Protein AF-A0A1D3DP86-F1 (afdb_monomer_lite)

Foldseek 3Di:
DDDDPQAFDDDAQVLLVVLQVVLCQQQDADPVRHGDADDPVCLLVNLVSVLVVLRVLLCQQLVQDQLCPPVNQDPPHRHRDHNVSSLSSLLSSLLPVVSLVSSLVSNVVNLLSLLLSDALVLLQDQDDDDPPDDRDNSLLSSLLSLLRVLLSSLLSNLSNLCVVQVPPPVSSVVVNVVCCCVRNLVVSLVSLVVSNVVNVSCVDPSSVVSSVVSSVNSLVNSCVNNVHRPPD

Radius of gyration: 18.54 Å; chains: 1; bounding box: 53×40×58 Å

Structure (mmCIF, N/CA/C/O backbone):
data_AF-A0A1D3DP86-F1
#
_entry.id   AF-A0A1D3DP86-F1
#
loop_
_atom_site.group_PDB
_atom_site.id
_atom_site.type_symbol
_atom_site.label_atom_id
_atom_site.label_alt_id
_atom_site.label_comp_id
_atom_site.label_asym_id
_atom_site.label_entity_id
_atom_site.label_seq_id
_atom_site.pdbx_PDB_ins_code
_atom_site.Cartn_x
_atom_site.Cartn_y
_atom_site.Cartn_z
_atom_site.occupancy
_atom_site.B_iso_or_equiv
_atom_site.auth_seq_id
_atom_site.auth_comp_id
_atom_site.auth_asym_id
_atom_site.auth_atom_id
_atom_site.pdbx_PDB_model_num
ATOM 1 N N . MET A 1 1 ? 5.355 -18.972 -26.501 1.00 32.69 1 MET A N 1
ATOM 2 C CA . MET A 1 1 ? 4.208 -18.396 -25.768 1.00 32.69 1 MET A CA 1
ATOM 3 C C . MET A 1 1 ? 4.533 -18.490 -24.289 1.00 32.69 1 MET A C 1
ATOM 5 O O . MET A 1 1 ? 4.520 -19.588 -23.757 1.00 32.69 1 MET A O 1
ATOM 9 N N . SER A 1 2 ? 4.961 -17.383 -23.681 1.00 29.61 2 SER A N 1
ATOM 10 C CA . SER A 1 2 ? 5.324 -17.332 -22.261 1.00 29.61 2 SER A CA 1
ATOM 11 C C . SER A 1 2 ? 4.097 -16.884 -21.473 1.00 29.61 2 SER A C 1
ATOM 13 O O . SER A 1 2 ? 3.590 -15.789 -21.716 1.00 29.61 2 SER A O 1
ATOM 15 N N . LEU A 1 3 ? 3.580 -17.749 -20.602 1.00 30.59 3 LEU A N 1
ATOM 16 C CA . LEU A 1 3 ? 2.538 -17.399 -19.641 1.00 30.59 3 LEU A CA 1
ATOM 17 C C . LEU A 1 3 ? 3.185 -16.509 -18.576 1.00 30.59 3 LEU A C 1
ATOM 19 O O . LEU A 1 3 ? 3.978 -16.991 -17.770 1.00 30.59 3 LEU A O 1
ATOM 23 N N . ARG A 1 4 ? 2.874 -15.210 -18.611 1.00 36.00 4 ARG A N 1
ATOM 24 C CA . ARG A 1 4 ? 3.200 -14.266 -17.537 1.00 36.00 4 ARG A CA 1
ATOM 25 C C . ARG A 1 4 ? 2.511 -14.751 -16.255 1.00 36.00 4 ARG A C 1
ATOM 27 O O . ARG A 1 4 ? 1.286 -14.816 -16.214 1.00 36.00 4 ARG A O 1
ATOM 34 N N . ARG A 1 5 ? 3.293 -15.137 -15.248 1.00 44.44 5 ARG A N 1
ATOM 35 C CA . ARG A 1 5 ? 2.849 -15.377 -13.870 1.00 44.44 5 ARG A CA 1
ATOM 36 C C . ARG A 1 5 ? 3.675 -14.462 -12.975 1.00 44.44 5 ARG A C 1
ATOM 38 O O . ARG A 1 5 ? 4.848 -14.751 -12.781 1.00 44.44 5 ARG A O 1
ATOM 45 N N . GLY A 1 6 ? 3.042 -13.415 -12.475 1.00 40.34 6 GLY A N 1
ATOM 46 C CA . GLY A 1 6 ? 3.576 -12.547 -11.422 1.00 40.34 6 GLY A CA 1
ATOM 47 C C . GLY A 1 6 ? 2.546 -11.524 -10.921 1.00 40.34 6 GLY A C 1
ATOM 48 O O . GLY A 1 6 ? 2.883 -10.536 -10.290 1.00 40.34 6 GLY A O 1
ATOM 49 N N . GLY A 1 7 ? 1.256 -11.784 -11.178 1.00 46.59 7 GLY A N 1
ATOM 50 C CA . GLY A 1 7 ? 0.186 -11.086 -10.470 1.00 46.59 7 GLY A CA 1
ATOM 51 C C . GLY A 1 7 ? -0.004 -11.659 -9.059 1.00 46.59 7 GLY A C 1
ATOM 52 O O . GLY A 1 7 ? 0.537 -12.736 -8.774 1.00 46.59 7 GLY A O 1
ATOM 53 N N . PRO A 1 8 ? -0.807 -10.985 -8.220 1.00 54.59 8 PRO A N 1
ATOM 54 C CA . PRO A 1 8 ? -1.056 -11.385 -6.841 1.00 54.59 8 PRO A CA 1
ATOM 55 C C . PRO A 1 8 ? -1.451 -12.861 -6.714 1.00 54.59 8 PRO A C 1
ATOM 57 O O . PRO A 1 8 ? -2.118 -13.424 -7.594 1.00 54.59 8 PRO A O 1
ATOM 60 N N . GLN A 1 9 ? -1.030 -13.525 -5.634 1.00 59.22 9 GLN A N 1
ATOM 61 C CA . GLN A 1 9 ? -1.317 -14.950 -5.462 1.00 59.22 9 GLN A CA 1
ATOM 62 C C . GLN A 1 9 ? -2.807 -15.172 -5.154 1.00 59.22 9 GLN A C 1
ATOM 64 O O . GLN A 1 9 ? -3.269 -14.964 -4.037 1.00 59.22 9 GLN A O 1
ATOM 69 N N . ARG A 1 10 ? -3.557 -15.655 -6.152 1.00 62.59 10 ARG A N 1
ATOM 70 C CA . ARG A 1 10 ? -5.002 -15.921 -6.054 1.00 62.59 10 ARG A CA 1
ATOM 71 C C . ARG A 1 10 ? -5.310 -17.297 -5.468 1.00 62.59 10 ARG A C 1
ATOM 73 O O . ARG A 1 10 ? -4.719 -18.305 -5.873 1.00 62.59 10 ARG A O 1
ATOM 80 N N . LEU A 1 11 ? -6.281 -17.355 -4.560 1.00 61.47 11 LEU A N 1
ATOM 81 C CA . LEU A 1 11 ? -6.820 -18.610 -4.024 1.00 61.47 11 LEU A CA 1
ATOM 82 C C . LEU A 1 11 ? -8.019 -19.113 -4.846 1.00 61.47 11 LEU A C 1
ATOM 84 O O . LEU A 1 11 ? -8.622 -18.325 -5.552 1.00 61.47 11 LEU A O 1
ATOM 88 N N . PRO A 1 12 ? -8.385 -20.410 -4.800 1.00 59.28 12 PRO A N 1
ATOM 89 C CA . PRO A 1 12 ? -9.542 -20.932 -5.541 1.00 59.28 12 PRO A CA 1
ATOM 90 C C . PRO A 1 12 ? -10.893 -20.357 -5.064 1.00 59.28 12 PRO A C 1
ATOM 92 O O . PRO A 1 12 ? -11.075 -20.173 -3.866 1.00 59.28 12 PRO A O 1
ATOM 95 N N . GLU A 1 13 ? -11.884 -20.245 -5.962 1.00 56.84 13 GLU A N 1
ATOM 96 C CA . GLU A 1 13 ? -13.249 -19.683 -5.763 1.00 56.84 13 GLU A CA 1
ATOM 97 C C . GLU A 1 13 ? -13.961 -20.059 -4.441 1.00 56.84 13 GLU A C 1
ATOM 99 O O . GLU A 1 13 ? -14.654 -19.253 -3.823 1.00 56.84 13 GLU A O 1
ATOM 104 N N . LYS A 1 14 ? -13.800 -21.296 -3.948 1.00 57.59 14 LYS A N 1
ATOM 105 C CA . LYS A 1 14 ? -14.420 -21.726 -2.676 1.00 57.59 14 LYS A CA 1
ATOM 106 C C . LYS A 1 14 ? -13.878 -20.979 -1.455 1.00 57.59 14 LYS A C 1
ATOM 108 O O . LYS A 1 14 ? -14.576 -20.894 -0.448 1.00 57.59 14 LYS A O 1
ATOM 113 N N . ASN A 1 15 ? -12.651 -20.483 -1.539 1.00 63.88 15 ASN A N 1
ATOM 114 C CA . ASN A 1 15 ? -11.997 -19.744 -0.470 1.00 63.88 15 ASN A CA 1
ATOM 115 C C . ASN A 1 15 ? -12.460 -18.272 -0.473 1.00 63.88 15 ASN A C 1
ATOM 117 O O . ASN A 1 15 ? -12.614 -17.684 0.594 1.00 63.88 15 ASN A O 1
ATOM 121 N N . SER A 1 16 ? -12.799 -17.723 -1.643 1.00 69.50 16 SER A N 1
ATOM 122 C CA . SER A 1 16 ? -13.325 -16.362 -1.823 1.00 69.50 16 SER A CA 1
ATOM 123 C C . SER A 1 16 ? -14.651 -16.132 -1.089 1.00 69.50 16 SER A C 1
ATOM 125 O O . SER A 1 16 ? -14.780 -15.175 -0.333 1.00 69.50 16 SER A O 1
ATOM 127 N N . LYS A 1 17 ? -15.585 -17.092 -1.154 1.00 72.38 17 LYS A N 1
ATOM 128 C CA . LYS A 1 17 ? -16.871 -17.024 -0.421 1.00 72.38 17 LYS A CA 1
ATOM 129 C C . LYS A 1 17 ? -16.708 -16.989 1.100 1.00 72.38 17 LYS A C 1
ATOM 131 O O . LYS A 1 17 ? -17.534 -16.424 1.813 1.00 72.38 17 LYS A O 1
ATOM 136 N N . ALA A 1 18 ? -15.658 -17.626 1.622 1.00 75.94 18 ALA A N 1
ATOM 137 C CA . ALA A 1 18 ? -15.360 -17.584 3.050 1.00 75.94 18 ALA A CA 1
ATOM 138 C C . ALA A 1 18 ? -14.805 -16.213 3.462 1.00 75.94 18 ALA A C 1
ATOM 140 O O . ALA A 1 18 ? -15.172 -15.708 4.522 1.00 75.94 18 ALA A O 1
ATOM 141 N N . LEU A 1 19 ? -13.956 -15.610 2.622 1.00 79.88 19 LEU A N 1
ATOM 142 C CA . LEU A 1 19 ? -13.451 -14.252 2.818 1.00 79.88 19 LEU A CA 1
ATOM 143 C C . LEU A 1 19 ? -14.594 -13.224 2.808 1.00 79.88 19 LEU A C 1
ATOM 145 O O . LEU A 1 19 ? -14.715 -12.447 3.752 1.00 79.88 19 LEU A O 1
ATOM 149 N N . GLU A 1 20 ? -15.462 -13.275 1.796 1.00 80.44 20 GLU A N 1
ATOM 150 C CA . GLU A 1 20 ? -16.659 -12.431 1.670 1.00 80.44 20 GLU A CA 1
ATOM 151 C C . GLU A 1 20 ? -17.551 -12.499 2.897 1.00 80.44 20 GLU A C 1
ATOM 153 O O . GLU A 1 20 ? -17.881 -11.466 3.478 1.00 80.44 20 GLU A O 1
ATOM 158 N N . LEU A 1 21 ? -17.904 -13.709 3.337 1.00 81.12 21 LEU A N 1
ATOM 159 C CA . LEU A 1 21 ? -18.771 -13.886 4.495 1.00 81.12 21 LEU A CA 1
ATOM 160 C C . LEU A 1 21 ? -18.154 -13.267 5.753 1.00 81.12 21 LEU A C 1
ATOM 162 O O . LEU A 1 21 ? -18.853 -12.618 6.525 1.00 81.12 21 LEU A O 1
ATOM 166 N N . VAL A 1 22 ? -16.848 -13.445 5.965 1.00 82.69 22 VAL A N 1
ATOM 167 C CA . VAL A 1 22 ? -16.152 -12.871 7.124 1.00 82.69 22 VAL A CA 1
ATOM 168 C C . VAL A 1 22 ? -16.146 -11.346 7.057 1.00 82.69 22 VAL A C 1
ATOM 170 O O . VAL A 1 22 ? -16.498 -10.694 8.040 1.00 82.69 22 VAL A O 1
ATOM 173 N N . ILE A 1 23 ? -15.772 -10.776 5.912 1.00 82.44 23 ILE A N 1
ATOM 174 C CA . ILE A 1 23 ? -15.688 -9.325 5.734 1.00 82.44 23 ILE A CA 1
ATOM 175 C C . ILE A 1 23 ? -17.066 -8.686 5.891 1.00 82.44 23 ILE A C 1
ATOM 177 O O . ILE A 1 23 ? -17.218 -7.752 6.677 1.00 82.44 23 ILE A O 1
ATOM 181 N N . THR A 1 24 ? -18.081 -9.221 5.215 1.00 81.06 24 THR A N 1
ATOM 182 C CA . THR A 1 24 ? -19.457 -8.712 5.289 1.00 81.06 24 THR A CA 1
ATOM 183 C C . THR A 1 24 ? -20.020 -8.821 6.705 1.00 81.06 24 THR A C 1
ATOM 185 O O . THR A 1 24 ? -20.497 -7.825 7.234 1.00 81.06 24 THR A O 1
ATOM 188 N N . THR A 1 25 ? -19.841 -9.953 7.397 1.00 81.31 25 THR A N 1
ATOM 189 C CA . THR A 1 25 ? -20.308 -10.128 8.790 1.00 81.31 25 THR A CA 1
ATOM 190 C C . THR A 1 25 ? -19.762 -9.054 9.741 1.00 81.31 25 THR A C 1
ATOM 192 O O . THR A 1 25 ? -20.472 -8.592 10.632 1.00 81.31 25 THR A O 1
ATOM 195 N N . TYR A 1 26 ? -18.501 -8.643 9.577 1.00 80.06 26 TYR A N 1
ATOM 196 C CA . TYR A 1 26 ? -17.859 -7.655 10.458 1.00 80.06 26 TYR A CA 1
ATOM 197 C C . TYR A 1 26 ? -17.914 -6.215 9.939 1.00 80.06 26 TYR A C 1
ATOM 199 O O . TYR A 1 26 ? -17.385 -5.306 10.579 1.00 80.06 26 TYR A O 1
ATOM 207 N N . THR A 1 27 ? -18.572 -5.999 8.805 1.00 79.75 27 THR A N 1
ATOM 208 C CA . THR A 1 27 ? -18.877 -4.672 8.253 1.00 79.75 27 THR A CA 1
ATOM 209 C C . THR A 1 27 ? -20.378 -4.409 8.174 1.00 79.75 27 THR A C 1
ATOM 211 O O . THR A 1 27 ? -20.785 -3.277 7.904 1.00 79.75 27 THR A O 1
ATOM 214 N N . GLU A 1 28 ? -21.207 -5.412 8.489 1.00 76.69 28 GLU A N 1
ATOM 215 C CA . GLU A 1 28 ? -22.646 -5.270 8.659 1.00 76.69 28 GLU A CA 1
ATOM 216 C C . GLU A 1 28 ? -22.953 -4.116 9.614 1.00 76.69 28 GLU A C 1
ATOM 218 O O . GLU A 1 28 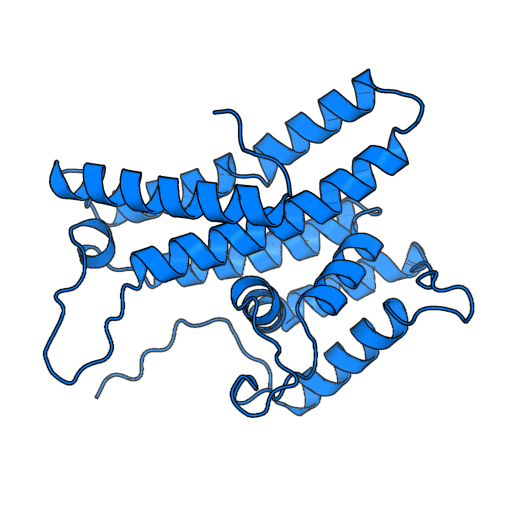? -22.450 -4.014 10.742 1.00 76.69 28 GLU A O 1
ATOM 223 N N . ARG A 1 29 ? -23.799 -3.213 9.122 1.00 67.56 29 ARG A N 1
ATOM 224 C CA . ARG A 1 29 ? -24.268 -2.068 9.884 1.00 67.56 29 ARG A CA 1
ATOM 225 C C . ARG A 1 29 ? -25.529 -2.464 10.630 1.00 67.56 29 ARG A C 1
ATOM 227 O O . ARG A 1 29 ? -26.468 -3.014 10.061 1.00 67.56 29 ARG A O 1
ATOM 234 N N . THR A 1 30 ? -25.557 -2.146 11.915 1.00 65.38 30 THR A N 1
ATOM 235 C CA . THR A 1 30 ? -26.757 -2.242 12.746 1.00 65.38 30 THR A CA 1
ATOM 236 C C . THR A 1 30 ? -27.880 -1.365 12.181 1.00 65.38 30 THR A C 1
ATOM 238 O O . THR A 1 30 ? -27.644 -0.478 11.361 1.00 65.38 30 THR A O 1
ATOM 241 N N . GLU A 1 31 ? -29.109 -1.522 12.683 1.00 62.44 31 GLU A N 1
ATOM 242 C CA . GLU A 1 31 ? -30.259 -0.674 12.306 1.00 62.44 31 GLU A CA 1
ATOM 243 C C . GLU A 1 31 ? -30.004 0.837 12.484 1.00 62.44 31 GLU A C 1
ATOM 245 O O . GLU A 1 31 ? -30.693 1.666 11.892 1.00 62.44 31 GLU A O 1
ATOM 250 N N . LYS A 1 32 ? -29.003 1.208 13.293 1.00 61.81 32 LYS A N 1
ATOM 251 C CA . LYS A 1 32 ? -28.584 2.594 13.543 1.00 61.81 32 LYS A CA 1
ATOM 252 C C . LYS A 1 32 ? -27.470 3.083 12.611 1.00 61.81 32 LYS A C 1
ATOM 254 O O . LYS A 1 32 ? -27.035 4.222 12.741 1.00 61.81 32 LYS A O 1
ATOM 259 N N . GLY A 1 33 ? -27.005 2.244 11.688 1.00 61.56 33 GLY A N 1
ATOM 260 C CA . GLY A 1 33 ? -25.916 2.554 10.765 1.00 61.56 33 GLY A CA 1
ATOM 261 C C . GLY A 1 33 ? -24.510 2.392 11.354 1.00 61.56 33 GLY A C 1
ATOM 262 O O . GLY A 1 33 ? -23.544 2.732 10.679 1.00 61.56 33 GLY A O 1
ATOM 263 N N . GLU A 1 34 ? -24.381 1.882 12.582 1.00 63.00 34 GLU A N 1
ATOM 264 C CA . GLU A 1 34 ? -23.089 1.619 13.232 1.00 63.00 34 GLU A CA 1
ATOM 265 C C . GLU A 1 34 ? -22.561 0.244 12.817 1.00 63.00 34 GLU A C 1
ATOM 267 O O . GLU A 1 34 ? -23.332 -0.718 12.814 1.00 63.00 34 GLU A O 1
ATOM 272 N N . THR A 1 35 ? -21.271 0.129 12.503 1.00 66.75 35 THR A N 1
ATOM 273 C CA . THR A 1 35 ? -20.618 -1.169 12.283 1.00 66.75 35 THR A CA 1
ATOM 274 C C . THR A 1 35 ? -20.497 -1.935 13.598 1.00 66.75 35 THR A C 1
ATOM 276 O O . THR A 1 35 ? -20.233 -1.352 14.654 1.00 66.75 35 THR A O 1
ATOM 279 N N . VAL A 1 36 ? -20.699 -3.253 13.554 1.00 70.19 36 VAL A N 1
ATOM 280 C CA . VAL A 1 36 ? -20.503 -4.104 14.735 1.00 70.19 36 VAL A CA 1
ATOM 281 C C . VAL A 1 36 ? -19.010 -4.122 15.094 1.00 70.19 36 VAL A C 1
ATOM 283 O O . VAL A 1 36 ? -18.195 -4.526 14.264 1.00 70.19 36 VAL A O 1
ATOM 286 N N . PRO A 1 37 ? -18.610 -3.714 16.316 1.00 76.25 37 PRO A N 1
ATOM 287 C CA . PRO A 1 37 ? -17.204 -3.714 16.692 1.00 76.25 37 PRO A CA 1
ATOM 288 C C . PRO A 1 37 ? -16.641 -5.132 16.670 1.00 76.25 37 PRO A C 1
ATOM 290 O O . PRO A 1 37 ? -17.180 -6.032 17.314 1.00 76.25 37 PRO A O 1
ATOM 293 N N . VAL A 1 38 ? -15.518 -5.321 15.981 1.00 84.38 38 VAL A N 1
ATOM 294 C CA . VAL A 1 38 ? -14.779 -6.584 16.020 1.00 84.38 38 VAL A CA 1
ATOM 295 C C . VAL A 1 38 ? -14.186 -6.767 17.427 1.00 84.38 38 VAL A C 1
ATOM 297 O O . VAL A 1 38 ? -13.379 -5.926 17.844 1.00 84.38 38 VAL A O 1
ATOM 300 N N . PRO A 1 39 ? -14.527 -7.846 18.161 1.00 85.94 39 PRO A N 1
ATOM 301 C CA . PRO A 1 39 ? -13.928 -8.135 19.463 1.00 85.94 39 PRO A CA 1
ATOM 302 C C . PRO A 1 39 ? -12.405 -8.255 19.370 1.00 85.94 39 PRO A C 1
ATOM 304 O O . PRO A 1 39 ? -11.879 -8.845 18.422 1.00 85.94 39 PRO A O 1
ATOM 307 N N . SER A 1 40 ? -11.678 -7.714 20.350 1.00 85.69 40 SER A N 1
ATOM 308 C CA . SER A 1 40 ? -10.207 -7.704 20.336 1.00 85.69 40 SER A CA 1
ATOM 309 C C . SER A 1 40 ? -9.618 -9.115 20.279 1.00 85.69 40 SER A C 1
ATOM 311 O O . SER A 1 40 ? -8.606 -9.333 19.618 1.00 85.69 40 SER A O 1
ATOM 313 N N . GLU A 1 41 ? -10.290 -10.096 20.883 1.00 88.81 41 GLU A N 1
ATOM 314 C CA . GLU A 1 41 ? -9.857 -11.492 20.953 1.00 88.81 41 GLU A CA 1
ATOM 315 C C . GLU A 1 41 ? -9.773 -12.170 19.580 1.00 88.81 41 GLU A C 1
ATOM 317 O O . GLU A 1 41 ? -9.036 -13.145 19.421 1.00 88.81 41 GLU A O 1
ATOM 322 N N . ILE A 1 42 ? -10.513 -11.670 18.584 1.00 88.19 42 ILE A N 1
ATOM 323 C CA . ILE A 1 42 ? -10.551 -12.266 17.245 1.00 88.19 42 ILE A CA 1
ATOM 324 C C . ILE A 1 42 ? -9.808 -11.445 16.189 1.00 88.19 42 ILE A C 1
ATOM 326 O O . ILE A 1 42 ? -9.529 -11.986 15.120 1.00 88.19 42 ILE A O 1
ATOM 330 N N . LYS A 1 43 ? -9.424 -10.189 16.468 1.00 91.44 43 LYS A N 1
ATOM 331 C CA . LYS A 1 43 ? -8.773 -9.304 15.479 1.00 91.44 43 LYS A CA 1
ATOM 332 C C . LYS A 1 43 ? -7.523 -9.927 14.873 1.00 91.44 43 LYS A C 1
ATOM 334 O O . LYS A 1 43 ? -7.365 -9.929 13.657 1.00 91.44 43 LYS A O 1
ATOM 339 N N . LYS A 1 44 ? -6.670 -10.538 15.698 1.00 91.62 44 LYS A N 1
ATOM 340 C CA . LYS A 1 44 ? -5.465 -11.229 15.220 1.00 91.62 44 LYS A CA 1
ATOM 341 C C . LYS A 1 44 ? -5.782 -12.438 14.334 1.00 91.62 44 LYS A C 1
ATOM 343 O O . LYS A 1 44 ? -5.081 -12.676 13.355 1.00 91.62 44 LYS A O 1
ATOM 348 N N . ASN A 1 45 ? -6.835 -13.194 14.647 1.00 90.50 45 ASN A N 1
ATOM 349 C CA . ASN A 1 45 ? -7.260 -14.326 13.819 1.00 90.50 45 ASN A CA 1
ATOM 350 C C . ASN A 1 45 ? -7.804 -13.849 12.470 1.00 90.50 45 ASN A C 1
ATOM 352 O O . ASN A 1 45 ? -7.468 -14.433 11.446 1.00 90.50 45 ASN A O 1
ATOM 356 N N . LEU A 1 46 ? -8.581 -12.764 12.467 1.00 91.88 46 LEU A N 1
ATOM 357 C CA . LEU A 1 46 ? -9.092 -12.141 11.247 1.00 91.88 46 LEU A CA 1
ATOM 358 C C . LEU A 1 46 ? -7.967 -11.549 10.394 1.00 91.88 46 LEU A C 1
ATOM 360 O O . LEU A 1 46 ? -7.963 -11.746 9.186 1.00 91.88 46 LEU A O 1
ATOM 364 N N . ALA A 1 47 ? -6.972 -10.912 11.012 1.00 92.94 47 ALA A N 1
ATOM 365 C CA . ALA A 1 47 ? -5.786 -10.420 10.318 1.00 92.94 47 ALA A CA 1
ATOM 366 C C . ALA A 1 47 ? -4.966 -11.551 9.674 1.00 92.94 47 ALA A C 1
ATOM 368 O O . ALA A 1 47 ? -4.564 -11.432 8.521 1.00 92.94 47 ALA A O 1
ATOM 369 N N . ASN A 1 48 ? -4.761 -12.663 10.389 1.00 88.88 48 ASN A N 1
ATOM 370 C CA . ASN A 1 48 ? -4.107 -13.857 9.841 1.00 88.88 48 ASN A CA 1
ATOM 371 C C . ASN A 1 48 ? -4.921 -14.515 8.721 1.00 88.88 48 ASN A C 1
ATOM 373 O O . ASN A 1 48 ? -4.352 -15.083 7.794 1.00 88.88 48 ASN A O 1
ATOM 377 N N . ALA A 1 49 ? -6.250 -14.487 8.822 1.00 88.38 49 ALA A N 1
ATOM 378 C CA . ALA A 1 49 ? -7.102 -14.974 7.752 1.00 88.38 49 ALA A CA 1
ATOM 379 C C . ALA A 1 49 ? -6.952 -14.074 6.523 1.00 88.38 49 ALA A C 1
ATOM 381 O O . ALA A 1 49 ? -6.641 -14.583 5.456 1.00 88.38 49 ALA A O 1
ATOM 382 N N . LEU A 1 50 ? -7.081 -12.752 6.675 1.00 89.00 50 LEU A N 1
ATOM 383 C CA . LEU A 1 50 ? -6.964 -11.797 5.572 1.00 89.00 50 LEU A CA 1
ATOM 384 C C . LEU A 1 50 ? -5.586 -11.840 4.900 1.00 89.00 50 LEU A C 1
ATOM 386 O O . LEU A 1 50 ? -5.517 -11.757 3.681 1.00 89.00 50 LEU A O 1
ATOM 390 N N . SER A 1 51 ? -4.497 -12.032 5.654 1.00 90.19 51 SER A N 1
ATOM 391 C CA . SER A 1 51 ? -3.154 -12.156 5.068 1.00 90.19 51 SER A CA 1
ATOM 392 C C . SER A 1 51 ? -2.991 -13.388 4.176 1.00 90.19 51 SER A C 1
ATOM 394 O O . SER A 1 51 ? -2.157 -13.379 3.276 1.00 90.19 51 SER A O 1
ATOM 396 N N . TYR A 1 52 ? -3.806 -14.429 4.366 1.00 86.94 52 TYR A N 1
ATOM 397 C CA . TYR A 1 52 ? -3.861 -15.564 3.444 1.00 86.94 52 TYR A CA 1
ATOM 398 C C . TYR A 1 52 ? -4.496 -15.188 2.093 1.00 86.94 52 TYR A C 1
ATOM 400 O O . TYR A 1 52 ? -4.175 -15.800 1.080 1.00 86.94 52 TYR A O 1
ATOM 408 N N . TYR A 1 53 ? -5.347 -14.158 2.075 1.00 87.00 53 TYR A N 1
ATOM 409 C CA . TYR A 1 53 ? -6.013 -13.594 0.896 1.00 87.00 53 TYR A CA 1
ATOM 410 C C . TYR A 1 53 ? -5.402 -12.248 0.475 1.00 87.00 53 TYR A C 1
ATOM 412 O O . TYR A 1 53 ? -6.094 -11.399 -0.086 1.00 87.00 53 TYR A O 1
ATOM 420 N N . ALA A 1 54 ? -4.120 -12.014 0.773 1.00 89.94 54 ALA A N 1
ATOM 421 C CA . ALA A 1 54 ? -3.489 -10.713 0.556 1.00 89.94 54 ALA A CA 1
ATOM 422 C C . ALA A 1 54 ? -3.599 -10.241 -0.898 1.00 89.94 54 ALA A C 1
ATOM 424 O O . ALA A 1 54 ? -3.908 -9.076 -1.122 1.00 89.94 54 ALA A O 1
ATOM 425 N N . GLY A 1 55 ? -3.435 -11.139 -1.874 1.00 87.31 55 GLY A N 1
ATOM 426 C CA . GLY A 1 55 ? -3.565 -10.777 -3.282 1.00 87.31 55 GLY A CA 1
ATOM 427 C C . GLY A 1 55 ? -4.973 -10.330 -3.684 1.00 87.31 55 GLY A C 1
ATOM 428 O O . GLY A 1 55 ? -5.125 -9.344 -4.398 1.00 87.31 55 GLY A O 1
ATOM 429 N N . ASP A 1 56 ? -6.006 -10.991 -3.163 1.00 84.62 56 ASP A N 1
ATOM 430 C CA . ASP A 1 56 ? -7.401 -10.602 -3.387 1.00 84.62 56 ASP A CA 1
ATOM 431 C C . ASP A 1 56 ? -7.711 -9.247 -2.732 1.00 84.62 56 ASP A C 1
ATOM 433 O O . ASP A 1 56 ? -8.282 -8.350 -3.353 1.00 84.62 56 ASP A O 1
ATOM 437 N N . ALA A 1 57 ? -7.273 -9.060 -1.483 1.00 88.88 57 ALA A N 1
ATOM 438 C CA . ALA A 1 57 ? -7.419 -7.792 -0.775 1.00 88.88 57 ALA A CA 1
ATOM 439 C C . ALA A 1 57 ? -6.663 -6.651 -1.478 1.00 88.88 57 ALA A C 1
ATOM 441 O O . ALA A 1 57 ? -7.173 -5.534 -1.561 1.00 88.88 57 ALA A O 1
ATOM 442 N N . TYR A 1 58 ? -5.478 -6.937 -2.022 1.00 90.75 58 TYR A N 1
ATOM 443 C CA . TYR A 1 58 ? -4.703 -5.994 -2.818 1.00 90.75 58 TYR A CA 1
ATOM 444 C C . TYR A 1 58 ? -5.472 -5.550 -4.063 1.00 90.75 58 TYR A C 1
ATOM 446 O O . TYR A 1 58 ? -5.593 -4.351 -4.294 1.00 90.75 58 TYR A O 1
ATOM 454 N N . GLU A 1 59 ? -6.043 -6.483 -4.830 1.00 84.50 59 GLU A N 1
ATOM 455 C CA . GLU A 1 59 ? -6.830 -6.165 -6.029 1.00 84.50 59 GLU A CA 1
ATOM 456 C C . GLU A 1 59 ? -8.064 -5.312 -5.700 1.00 84.50 59 GLU A C 1
ATOM 458 O O . GLU A 1 59 ? -8.320 -4.308 -6.374 1.00 84.50 59 GLU A O 1
ATOM 463 N N . ILE A 1 60 ? -8.794 -5.653 -4.633 1.00 83.50 60 ILE A N 1
ATOM 464 C CA . ILE A 1 60 ? -9.989 -4.907 -4.204 1.00 83.50 60 ILE A CA 1
ATOM 465 C C . ILE A 1 60 ? -9.648 -3.449 -3.869 1.00 83.50 60 ILE A C 1
ATOM 467 O O . ILE A 1 60 ? -10.370 -2.524 -4.251 1.00 83.50 60 ILE A O 1
ATOM 471 N N . LEU A 1 61 ? -8.531 -3.234 -3.172 1.00 87.62 61 LEU A N 1
ATOM 472 C CA . LEU A 1 61 ? -8.071 -1.902 -2.780 1.00 87.62 61 LEU A CA 1
ATOM 473 C C . LEU A 1 61 ? -7.457 -1.134 -3.962 1.00 87.62 61 LEU A C 1
ATOM 475 O O . LEU A 1 61 ? -7.739 0.047 -4.155 1.00 87.62 61 LEU A O 1
ATOM 479 N N . ALA A 1 62 ? -6.643 -1.799 -4.783 1.00 85.00 62 ALA A N 1
ATOM 480 C CA . ALA A 1 62 ? -5.956 -1.190 -5.917 1.00 85.00 62 ALA A CA 1
ATOM 481 C C . ALA A 1 62 ? -6.910 -0.787 -7.049 1.00 85.00 62 ALA A C 1
ATOM 483 O O . ALA A 1 62 ? -6.675 0.224 -7.715 1.00 85.00 62 ALA A O 1
ATOM 484 N N . GLY A 1 63 ? -7.960 -1.579 -7.285 1.00 71.00 63 GLY A N 1
ATOM 485 C CA . GLY A 1 63 ? -8.847 -1.409 -8.432 1.00 71.00 63 GLY A CA 1
ATOM 486 C C . GLY A 1 63 ? -9.718 -0.159 -8.371 1.00 71.00 63 GLY A C 1
ATOM 487 O O . GLY A 1 63 ? -9.983 0.425 -9.416 1.00 71.00 63 GLY A O 1
ATOM 488 N N . GLN A 1 64 ? -10.156 0.264 -7.176 1.00 59.66 64 GLN A N 1
ATOM 489 C CA . GLN A 1 64 ? -11.147 1.341 -6.982 1.00 59.66 64 GLN A CA 1
ATOM 490 C C . GLN A 1 64 ? -12.344 1.268 -7.956 1.00 59.66 64 GLN A C 1
ATOM 492 O O . GLN A 1 64 ? -12.892 2.291 -8.372 1.00 59.66 64 GLN A O 1
ATOM 497 N N . VAL A 1 65 ? -12.729 0.050 -8.337 1.00 51.62 65 VAL A N 1
ATOM 498 C CA . VAL A 1 65 ? -13.881 -0.263 -9.186 1.00 51.62 65 VAL A CA 1
ATOM 499 C C . VAL A 1 65 ? -14.920 -1.002 -8.352 1.00 51.62 65 VAL A C 1
ATOM 501 O O . VAL A 1 65 ? -14.595 -1.613 -7.334 1.00 51.62 65 VAL A O 1
ATOM 504 N N . ASP A 1 66 ? -16.178 -0.924 -8.771 1.00 50.38 66 ASP A N 1
ATOM 505 C CA . ASP A 1 66 ? -17.253 -1.699 -8.164 1.00 50.38 66 ASP A CA 1
ATOM 506 C C . ASP A 1 66 ? -17.168 -3.151 -8.652 1.00 50.38 66 ASP A C 1
ATOM 508 O O . ASP A 1 66 ? -17.476 -3.445 -9.807 1.00 50.38 66 ASP A O 1
ATOM 512 N N . TYR A 1 67 ? -16.709 -4.050 -7.782 1.00 51.66 67 TYR A N 1
ATOM 513 C CA . TYR A 1 67 ? -16.564 -5.473 -8.090 1.00 51.66 67 TYR A CA 1
ATOM 514 C C . TYR A 1 67 ? -17.898 -6.236 -8.114 1.00 51.66 67 TYR A C 1
ATOM 516 O O . TYR A 1 67 ? -17.924 -7.367 -8.596 1.00 51.66 67 TYR A O 1
ATOM 524 N N . SER A 1 68 ? -19.003 -5.604 -7.697 1.00 45.31 68 SER A N 1
ATOM 525 C CA . SER A 1 68 ? -20.357 -6.146 -7.874 1.00 45.31 68 SER A CA 1
ATOM 526 C C . SER A 1 68 ? -20.881 -5.988 -9.316 1.00 45.31 68 SER A C 1
ATOM 528 O O . SER A 1 68 ? -21.886 -6.597 -9.695 1.00 45.31 68 SER A O 1
ATOM 530 N N . ASP A 1 69 ? -20.182 -5.217 -10.166 1.00 46.66 69 ASP A N 1
ATOM 531 C CA . ASP A 1 69 ? -20.423 -5.179 -11.610 1.00 46.66 69 ASP A CA 1
ATOM 532 C C . ASP A 1 69 ? -19.792 -6.422 -12.282 1.00 46.66 69 ASP A C 1
ATOM 534 O O . ASP A 1 69 ? -18.571 -6.616 -12.208 1.00 46.66 69 ASP A O 1
ATOM 538 N N . PRO A 1 70 ? -20.566 -7.245 -13.023 1.00 54.25 70 PRO A N 1
ATOM 539 C CA . PRO A 1 70 ? -20.041 -8.393 -13.767 1.00 54.25 70 PRO A CA 1
ATOM 540 C C . PRO A 1 70 ? -18.895 -8.065 -14.741 1.00 54.25 70 PRO A C 1
ATOM 542 O O . PRO A 1 70 ? -18.195 -8.974 -15.185 1.00 54.25 70 PRO A O 1
ATOM 545 N N . GLN A 1 71 ? -18.706 -6.793 -15.112 1.00 48.34 71 GLN A N 1
ATOM 546 C CA . GLN A 1 71 ? -17.596 -6.327 -15.953 1.00 48.34 71 GLN A CA 1
ATOM 547 C C . GLN A 1 71 ? -16.267 -6.169 -15.200 1.00 48.34 71 GLN A C 1
ATOM 549 O O . GLN A 1 71 ? -15.217 -6.081 -15.841 1.00 48.34 71 GLN A O 1
ATOM 554 N N . HIS A 1 72 ? -16.303 -6.143 -13.867 1.00 49.81 72 HIS A N 1
ATOM 555 C CA . HIS A 1 72 ? -15.142 -5.957 -12.999 1.00 49.81 72 HIS A CA 1
ATOM 556 C C . HIS A 1 72 ? -14.870 -7.152 -12.076 1.00 49.81 72 HIS A C 1
ATOM 558 O O . HIS A 1 72 ? -13.801 -7.184 -11.471 1.00 49.81 72 HIS A O 1
ATOM 564 N N . SER A 1 73 ? -15.760 -8.156 -12.043 1.00 49.72 73 SER A N 1
ATOM 565 C CA . SER A 1 73 ? -15.574 -9.424 -11.317 1.00 49.72 73 SER A CA 1
ATOM 566 C C . SER A 1 73 ? -14.166 -10.011 -11.517 1.00 49.72 73 SER A C 1
ATOM 568 O O . SER A 1 73 ? -13.666 -10.193 -12.638 1.00 49.72 73 SER A O 1
ATOM 570 N N . THR A 1 74 ? -13.498 -10.305 -10.401 1.00 52.81 74 THR A N 1
ATOM 571 C CA . THR A 1 74 ? -12.128 -10.818 -10.384 1.00 52.81 74 THR A CA 1
ATOM 572 C C . THR A 1 74 ? -12.118 -12.269 -10.857 1.00 52.81 74 THR A C 1
ATOM 574 O O . THR A 1 74 ? -12.428 -13.186 -10.115 1.00 52.81 74 THR A O 1
ATOM 577 N N . THR A 1 75 ? -11.741 -12.567 -12.101 1.00 43.56 75 THR A N 1
ATOM 578 C CA . THR A 1 75 ? -11.552 -13.978 -12.509 1.00 43.56 75 THR A CA 1
ATOM 579 C C . THR A 1 75 ? -10.240 -14.514 -11.912 1.00 43.56 75 THR A C 1
ATOM 581 O O . THR A 1 75 ? -9.224 -13.844 -12.071 1.00 43.56 75 THR A O 1
ATOM 584 N N . PRO A 1 76 ? -10.160 -15.710 -11.295 1.00 50.59 76 PRO A N 1
ATOM 585 C CA . PRO A 1 76 ? -11.188 -16.745 -11.185 1.00 50.59 76 PRO A CA 1
ATOM 586 C C . PRO A 1 76 ? -12.010 -16.704 -9.883 1.00 50.59 76 PRO A C 1
ATOM 588 O O . PRO A 1 76 ? -12.690 -17.681 -9.586 1.00 50.59 76 PRO A O 1
ATOM 591 N N . ASN A 1 77 ? -11.912 -15.637 -9.096 1.00 53.66 77 ASN A N 1
ATOM 592 C CA . ASN A 1 77 ? -12.311 -15.604 -7.692 1.00 53.66 77 ASN A CA 1
ATOM 593 C C . ASN A 1 77 ? -13.711 -15.034 -7.439 1.00 53.66 77 ASN A C 1
ATOM 595 O O . ASN A 1 77 ? -14.240 -15.295 -6.365 1.00 53.66 77 ASN A O 1
ATOM 599 N N . ASP A 1 78 ?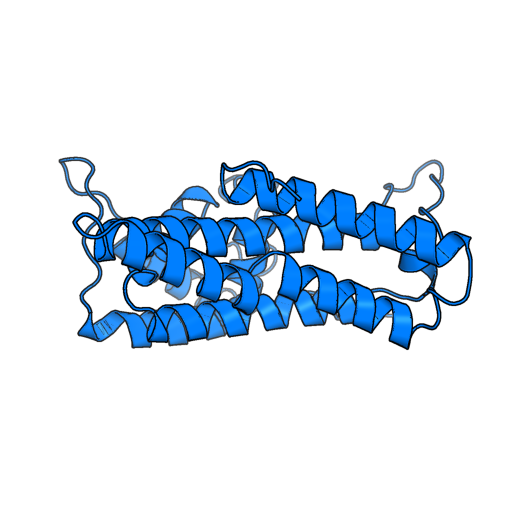 -14.296 -14.345 -8.423 1.00 61.81 78 ASP A N 1
ATOM 600 C CA . ASP A 1 78 ? -15.659 -13.796 -8.428 1.00 61.81 78 ASP A CA 1
ATOM 601 C C . ASP A 1 78 ? -15.990 -13.040 -7.134 1.00 61.81 78 ASP A C 1
ATOM 603 O O . ASP A 1 78 ? -17.062 -13.223 -6.567 1.00 61.81 78 ASP A O 1
ATOM 607 N N . ILE A 1 79 ? -15.020 -12.259 -6.630 1.00 65.44 79 ILE A N 1
ATOM 608 C CA . ILE A 1 79 ? -15.150 -11.627 -5.317 1.00 65.44 79 ILE A CA 1
ATOM 609 C C . ILE A 1 79 ? -16.157 -10.485 -5.375 1.00 65.44 79 ILE A C 1
ATOM 611 O O . ILE A 1 79 ? -15.907 -9.487 -6.049 1.00 65.44 79 ILE A O 1
ATOM 615 N N . ASP A 1 80 ? -17.233 -10.607 -4.602 1.00 70.06 80 ASP A N 1
ATOM 616 C CA . ASP A 1 80 ? -18.298 -9.602 -4.480 1.00 70.06 80 ASP A CA 1
ATOM 617 C C . ASP A 1 80 ? -18.085 -8.720 -3.235 1.00 70.06 80 ASP A C 1
ATOM 619 O O . ASP A 1 80 ? -18.846 -8.743 -2.265 1.00 70.06 80 ASP A O 1
ATOM 623 N N . ILE A 1 81 ? -16.964 -7.990 -3.215 1.00 71.69 81 ILE A N 1
ATOM 624 C CA . ILE A 1 81 ? -16.635 -7.016 -2.163 1.00 71.69 81 ILE A CA 1
ATOM 625 C C . ILE A 1 81 ? -16.175 -5.724 -2.824 1.00 71.69 81 ILE A C 1
ATOM 627 O O . ILE A 1 81 ? -15.155 -5.697 -3.515 1.00 71.69 81 ILE A O 1
ATOM 631 N N . ASP A 1 82 ? -16.889 -4.633 -2.564 1.00 73.81 82 ASP A N 1
ATOM 632 C CA . ASP A 1 82 ? -16.478 -3.313 -3.024 1.00 73.81 82 ASP A CA 1
ATOM 633 C C . ASP A 1 82 ? -15.363 -2.709 -2.142 1.00 73.81 82 ASP A C 1
ATOM 635 O O . ASP A 1 82 ? -15.111 -3.102 -0.994 1.00 73.81 82 ASP A O 1
ATOM 639 N N . THR A 1 83 ? -14.639 -1.732 -2.694 1.00 79.94 83 THR A N 1
ATOM 640 C CA . THR A 1 83 ? -13.553 -1.050 -1.974 1.00 79.94 83 THR A CA 1
ATOM 641 C C . THR A 1 83 ? -14.016 -0.411 -0.647 1.00 79.94 83 THR A C 1
ATOM 643 O O . THR A 1 83 ? -13.268 -0.520 0.333 1.00 79.94 83 THR A O 1
ATOM 646 N N . PRO A 1 84 ? -15.203 0.233 -0.547 1.00 82.62 84 PRO A N 1
ATOM 647 C CA . PRO A 1 84 ? -15.744 0.725 0.723 1.00 82.62 84 PRO A CA 1
ATOM 648 C C . PRO A 1 84 ? -15.902 -0.340 1.815 1.00 82.62 84 PRO A C 1
ATOM 650 O O . PRO A 1 84 ? -15.501 -0.093 2.951 1.00 82.62 84 PRO A O 1
ATOM 653 N N . VAL A 1 85 ? -16.431 -1.523 1.499 1.00 85.12 85 VAL A N 1
ATOM 654 C CA . VAL A 1 85 ? -16.616 -2.608 2.474 1.00 85.12 85 VAL A CA 1
ATOM 655 C C . VAL A 1 85 ? -15.267 -3.134 2.963 1.00 85.12 85 VAL A C 1
ATOM 657 O O . VAL A 1 85 ? -15.051 -3.253 4.170 1.00 85.12 85 VAL A O 1
ATOM 660 N N . MET A 1 86 ? -14.312 -3.375 2.059 1.00 89.31 86 MET A N 1
ATOM 661 C CA . MET A 1 86 ? -12.950 -3.759 2.458 1.00 89.31 86 MET A CA 1
ATOM 662 C C . MET A 1 86 ? -12.303 -2.683 3.345 1.00 89.31 86 MET A C 1
ATOM 664 O O . MET A 1 86 ? -11.675 -2.983 4.360 1.00 89.31 86 MET A O 1
ATOM 668 N N . SER A 1 87 ? -12.496 -1.416 2.990 1.00 88.12 87 SER A N 1
ATOM 669 C CA . SER A 1 87 ? -12.028 -0.264 3.758 1.00 88.12 87 SER A CA 1
ATOM 670 C C . SER A 1 87 ? -12.607 -0.208 5.176 1.00 88.12 87 SER A C 1
ATOM 672 O O . SER A 1 87 ? -11.850 -0.008 6.126 1.00 88.12 87 SER A O 1
ATOM 674 N N . ASP A 1 88 ? -13.917 -0.410 5.338 1.00 87.12 88 ASP A N 1
ATOM 675 C CA . ASP A 1 88 ? -14.579 -0.444 6.651 1.00 87.12 88 ASP A CA 1
ATOM 676 C C . ASP A 1 88 ? -14.047 -1.617 7.503 1.00 87.12 88 ASP A C 1
ATOM 678 O O . ASP A 1 88 ? -13.829 -1.472 8.711 1.00 87.12 88 ASP A O 1
ATOM 682 N N . PHE A 1 89 ? -13.759 -2.764 6.877 1.00 90.44 89 PHE A N 1
ATOM 683 C CA . PHE A 1 89 ? -13.164 -3.915 7.559 1.00 90.44 89 PHE A CA 1
ATOM 684 C C . PHE A 1 89 ? -11.742 -3.624 8.060 1.00 90.44 89 PHE A C 1
ATOM 686 O O . PHE A 1 89 ? -11.411 -3.925 9.211 1.00 90.44 89 PHE A O 1
ATOM 693 N N . LEU A 1 90 ? -10.904 -2.990 7.233 1.00 93.19 90 LEU A N 1
ATOM 694 C CA . LEU A 1 90 ? -9.562 -2.559 7.636 1.00 93.19 90 LEU A CA 1
ATOM 695 C C . LEU A 1 90 ? -9.614 -1.563 8.801 1.00 93.19 90 LEU A C 1
ATOM 697 O O . LEU A 1 90 ? -8.860 -1.721 9.765 1.00 93.19 90 LEU A O 1
ATOM 701 N N . ASP A 1 91 ? -10.528 -0.589 8.759 1.00 90.75 91 ASP A N 1
ATOM 702 C CA . ASP A 1 91 ? -10.735 0.390 9.833 1.00 90.75 91 ASP A CA 1
ATOM 703 C C . ASP A 1 91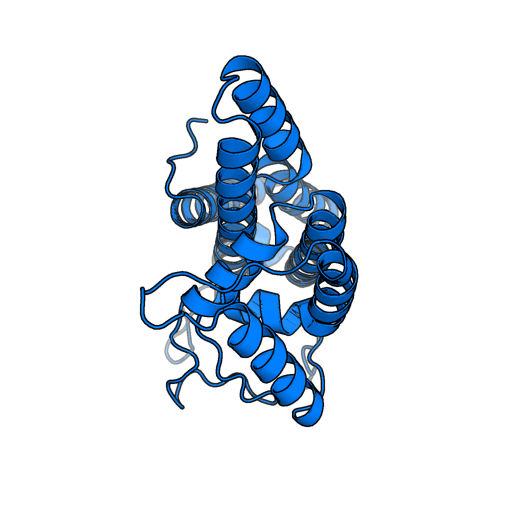 ? -11.100 -0.289 11.167 1.00 90.75 91 ASP A C 1
ATOM 705 O O . ASP A 1 91 ? -10.638 0.149 12.228 1.00 90.75 91 ASP A O 1
ATOM 709 N N . ALA A 1 92 ? -11.887 -1.372 11.130 1.00 89.56 92 ALA A N 1
ATOM 710 C CA . ALA A 1 92 ? -12.277 -2.138 12.316 1.00 89.56 92 ALA A CA 1
ATOM 711 C C . ALA A 1 92 ? -11.106 -2.927 12.936 1.00 89.56 92 ALA A C 1
ATOM 713 O O . ALA A 1 92 ? -11.021 -3.087 14.165 1.00 89.56 92 ALA A O 1
ATOM 714 N N . LEU A 1 93 ? -10.176 -3.405 12.107 1.00 93.19 93 LEU A N 1
ATOM 715 C CA . LEU A 1 93 ? -8.985 -4.132 12.554 1.00 93.19 93 LEU A CA 1
ATOM 716 C C . LEU A 1 93 ? -7.849 -3.197 12.991 1.00 93.19 93 LEU A C 1
ATOM 718 O O . LEU A 1 93 ? -7.081 -3.561 13.881 1.00 93.19 93 LEU A O 1
ATOM 722 N N . ALA A 1 94 ? -7.782 -1.978 12.447 1.00 94.31 94 ALA A N 1
ATOM 723 C CA . ALA A 1 94 ? -6.688 -1.027 12.659 1.00 94.31 94 ALA A CA 1
ATOM 724 C C . ALA A 1 94 ? -6.487 -0.557 14.110 1.00 94.31 94 ALA A C 1
ATOM 726 O O . ALA A 1 94 ? -5.407 -0.054 14.442 1.00 94.31 94 ALA A O 1
ATOM 727 N N . ASP A 1 95 ? -7.487 -0.715 14.985 1.00 91.06 95 ASP A N 1
ATOM 728 C CA . ASP A 1 95 ? -7.347 -0.394 16.412 1.00 91.06 95 ASP A CA 1
ATOM 729 C C . ASP A 1 95 ? -6.400 -1.363 17.147 1.00 91.06 95 ASP A C 1
ATOM 731 O O . ASP A 1 95 ? -5.795 -0.985 18.149 1.00 91.06 95 ASP A O 1
ATOM 735 N N . ASP A 1 96 ? -6.230 -2.593 16.661 1.00 94.38 96 ASP A N 1
ATOM 736 C CA . ASP A 1 96 ? -5.199 -3.503 17.162 1.00 94.38 96 ASP A CA 1
ATOM 737 C C . ASP A 1 96 ? -3.971 -3.390 16.255 1.00 94.38 96 ASP A C 1
ATOM 739 O O . ASP A 1 96 ? -3.938 -3.929 15.149 1.00 94.38 96 ASP A O 1
ATOM 743 N N . GLY A 1 97 ? -2.964 -2.642 16.713 1.00 93.12 97 GLY A N 1
ATOM 744 C CA . GLY A 1 97 ? -1.764 -2.366 15.924 1.00 93.12 97 GLY A CA 1
ATOM 745 C C . GLY A 1 97 ? -0.992 -3.628 15.531 1.00 93.12 97 GLY A C 1
ATOM 746 O O . GLY A 1 97 ? -0.465 -3.684 14.420 1.00 93.12 97 GLY A O 1
ATOM 747 N N . ASP A 1 98 ? -0.967 -4.649 16.389 1.00 94.31 98 ASP A N 1
ATOM 748 C CA . ASP A 1 98 ? -0.257 -5.902 16.120 1.00 94.31 98 ASP A CA 1
ATOM 749 C C . ASP A 1 98 ? -1.002 -6.739 15.080 1.00 94.31 98 ASP A C 1
ATOM 751 O O . ASP A 1 98 ? -0.386 -7.261 14.150 1.00 94.31 98 ASP A O 1
ATOM 755 N N . ALA A 1 99 ? -2.331 -6.833 15.193 1.00 93.94 99 ALA A N 1
ATOM 756 C CA . ALA A 1 99 ? -3.155 -7.469 14.171 1.00 93.94 99 ALA A CA 1
ATOM 757 C C . ALA A 1 99 ? -3.041 -6.724 12.831 1.00 93.94 99 ALA A C 1
ATOM 759 O O . ALA A 1 99 ? -2.836 -7.339 11.787 1.00 93.94 99 ALA A O 1
ATOM 760 N N . PHE A 1 100 ? -3.100 -5.394 12.849 1.00 96.56 100 PHE A N 1
ATOM 761 C CA . PHE A 1 100 ? -3.030 -4.594 11.631 1.00 96.56 100 PHE A CA 1
ATOM 762 C C . PHE A 1 100 ? -1.653 -4.659 10.953 1.00 96.56 100 PHE A C 1
ATOM 764 O O . PHE A 1 100 ? -1.570 -4.630 9.727 1.00 96.56 100 PHE A O 1
ATOM 771 N N . ASN A 1 101 ? -0.564 -4.811 11.714 1.00 96.75 101 ASN A N 1
ATOM 772 C CA . ASN A 1 101 ? 0.773 -5.045 11.154 1.00 96.75 101 ASN A CA 1
ATOM 773 C C . ASN A 1 101 ? 0.833 -6.315 10.297 1.00 96.75 101 ASN A C 1
ATOM 775 O O . ASN A 1 101 ? 1.475 -6.298 9.253 1.00 96.75 101 ASN A O 1
ATOM 779 N N . ILE A 1 102 ? 0.131 -7.385 10.684 1.00 96.94 102 ILE A N 1
ATOM 780 C CA . ILE A 1 102 ? 0.079 -8.630 9.897 1.00 96.94 102 ILE A CA 1
ATOM 781 C C . ILE A 1 102 ? -0.511 -8.362 8.507 1.00 96.94 102 ILE A C 1
ATOM 783 O O . ILE A 1 102 ? 0.036 -8.816 7.505 1.00 96.94 102 ILE A O 1
ATOM 787 N N . ILE A 1 103 ? -1.595 -7.584 8.444 1.00 96.69 103 ILE A N 1
ATOM 788 C CA . ILE A 1 103 ? -2.257 -7.211 7.185 1.00 96.69 103 ILE A CA 1
ATOM 789 C C . ILE A 1 103 ? -1.336 -6.331 6.342 1.00 96.69 103 ILE A C 1
ATOM 791 O O . ILE A 1 103 ? -1.170 -6.567 5.148 1.00 96.69 103 ILE A O 1
ATOM 795 N N . ARG A 1 104 ? -0.709 -5.329 6.968 1.00 97.19 104 ARG A N 1
ATOM 796 C CA . ARG A 1 104 ? 0.195 -4.405 6.279 1.00 97.19 104 ARG A CA 1
ATOM 797 C C . ARG A 1 104 ? 1.387 -5.116 5.670 1.00 97.19 104 ARG A C 1
ATOM 799 O O . ARG A 1 104 ? 1.686 -4.871 4.511 1.00 97.19 104 ARG A O 1
ATOM 806 N N . GLU A 1 105 ? 2.048 -5.991 6.419 1.00 97.81 105 GLU A N 1
ATOM 807 C CA . GLU A 1 105 ? 3.182 -6.754 5.894 1.00 97.81 105 GLU A CA 1
ATOM 808 C C . GLU A 1 105 ? 2.763 -7.660 4.734 1.00 97.81 105 GLU A C 1
ATOM 810 O O . GLU A 1 105 ? 3.465 -7.720 3.728 1.00 97.81 105 GLU A O 1
ATOM 815 N N . ALA A 1 106 ? 1.590 -8.293 4.819 1.00 96.62 106 ALA A N 1
ATOM 816 C CA . ALA A 1 106 ? 1.074 -9.114 3.730 1.00 96.62 106 ALA A CA 1
ATOM 817 C C . ALA A 1 106 ? 0.805 -8.289 2.457 1.00 96.62 106 ALA A C 1
ATOM 819 O O . ALA A 1 106 ? 1.260 -8.656 1.380 1.00 96.62 106 ALA A O 1
ATOM 820 N N . LEU A 1 107 ? 0.150 -7.130 2.573 1.00 96.38 107 LEU A N 1
ATOM 821 C CA . LEU A 1 107 ? -0.125 -6.264 1.419 1.00 96.38 107 LEU A CA 1
ATOM 822 C C . LEU A 1 107 ? 1.130 -5.571 0.873 1.00 96.38 107 LEU A C 1
ATOM 824 O O . LEU A 1 107 ? 1.249 -5.390 -0.335 1.00 96.38 107 LEU A O 1
ATOM 828 N N . PHE A 1 108 ? 2.101 -5.225 1.723 1.00 97.31 108 PHE A N 1
ATOM 829 C CA . PHE A 1 108 ? 3.404 -4.749 1.252 1.00 97.31 108 PHE A CA 1
ATOM 830 C C . PHE A 1 108 ? 4.189 -5.842 0.522 1.00 97.31 108 PHE A C 1
ATOM 832 O O . PHE A 1 108 ? 4.950 -5.511 -0.383 1.00 97.31 108 PHE A O 1
ATOM 839 N N . SER A 1 109 ? 3.993 -7.116 0.870 1.00 96.56 109 SER A N 1
ATOM 840 C CA . SER A 1 109 ? 4.560 -8.233 0.111 1.00 96.56 109 SER A CA 1
ATOM 841 C C . SER A 1 109 ? 3.958 -8.337 -1.294 1.00 96.56 109 SER A C 1
ATOM 843 O O . SER A 1 109 ? 4.688 -8.650 -2.228 1.00 96.56 109 SER A O 1
ATOM 845 N N . GLU A 1 110 ? 2.664 -8.050 -1.467 1.00 95.25 110 GLU A N 1
ATOM 846 C CA . GLU A 1 110 ? 2.031 -8.008 -2.797 1.00 95.25 110 GLU A CA 1
ATOM 847 C C . GLU A 1 110 ? 2.519 -6.804 -3.621 1.00 95.25 110 GLU A C 1
ATOM 849 O O . GLU A 1 110 ? 2.794 -6.943 -4.811 1.00 95.25 110 GLU A O 1
ATOM 854 N N . ILE A 1 111 ? 2.714 -5.637 -2.988 1.00 96.25 111 ILE A N 1
ATOM 855 C CA . ILE A 1 111 ? 3.337 -4.466 -3.637 1.00 96.25 111 ILE A CA 1
ATOM 856 C C . ILE A 1 111 ? 4.755 -4.797 -4.116 1.00 96.25 111 ILE A C 1
ATOM 858 O O . ILE A 1 111 ? 5.136 -4.426 -5.226 1.00 96.25 111 ILE A O 1
ATOM 862 N N . ASP A 1 112 ? 5.546 -5.462 -3.273 1.00 96.56 112 ASP A N 1
ATOM 863 C CA . ASP A 1 112 ? 6.909 -5.866 -3.618 1.00 96.56 112 ASP A CA 1
ATOM 864 C C . ASP A 1 112 ? 6.904 -6.855 -4.791 1.00 96.56 112 ASP A C 1
ATOM 866 O O . ASP A 1 112 ? 7.626 -6.647 -5.763 1.00 96.56 112 ASP A O 1
ATOM 870 N N . ALA A 1 113 ? 6.009 -7.850 -4.777 1.00 94.38 113 ALA A N 1
ATOM 871 C CA . ALA A 1 113 ? 5.835 -8.789 -5.885 1.00 94.38 113 ALA A CA 1
ATOM 872 C C . ALA A 1 113 ? 5.448 -8.085 -7.202 1.00 94.38 113 ALA A C 1
ATOM 874 O O . ALA A 1 113 ? 6.035 -8.367 -8.247 1.00 94.38 113 ALA A O 1
ATOM 875 N N . GLU A 1 114 ? 4.521 -7.119 -7.167 1.00 92.75 114 GLU A N 1
ATOM 876 C CA . GLU A 1 114 ? 4.148 -6.344 -8.359 1.00 92.75 114 GLU A CA 1
ATOM 877 C C . GLU A 1 114 ? 5.331 -5.505 -8.889 1.00 92.75 114 GLU A C 1
ATOM 879 O O . GLU A 1 114 ? 5.554 -5.400 -10.097 1.00 92.75 114 GLU A O 1
ATOM 884 N N . LEU A 1 115 ? 6.146 -4.939 -7.992 1.00 95.50 115 LEU A N 1
ATOM 885 C CA . LEU A 1 115 ? 7.371 -4.222 -8.353 1.00 95.50 115 LEU A CA 1
ATOM 886 C C . LEU A 1 115 ? 8.459 -5.147 -8.916 1.00 95.50 115 LEU A C 1
ATOM 888 O O . LEU A 1 115 ? 9.199 -4.748 -9.824 1.00 95.50 115 LEU A O 1
ATOM 892 N N . GLU A 1 116 ? 8.582 -6.370 -8.402 1.00 96.12 116 GLU A N 1
ATOM 893 C CA . GLU A 1 116 ? 9.509 -7.384 -8.910 1.00 96.12 116 GLU A CA 1
ATOM 894 C C . GLU A 1 116 ? 9.200 -7.804 -10.352 1.00 96.12 116 GLU A C 1
ATOM 896 O O . GLU A 1 116 ? 10.119 -8.171 -11.094 1.00 96.12 116 GLU A O 1
ATOM 901 N N . ASP A 1 117 ? 7.950 -7.667 -10.781 1.00 93.69 117 ASP A N 1
ATOM 902 C CA . ASP A 1 117 ? 7.516 -7.916 -12.154 1.00 93.69 117 ASP A CA 1
ATOM 903 C C . ASP A 1 117 ? 7.913 -6.794 -13.129 1.00 93.69 117 ASP A C 1
ATOM 905 O O . ASP A 1 117 ? 8.032 -7.026 -14.339 1.00 93.69 117 ASP A O 1
ATOM 909 N N . LEU A 1 118 ? 8.193 -5.587 -12.624 1.00 94.75 118 LEU A N 1
ATOM 910 C CA . LEU A 1 118 ? 8.650 -4.475 -13.454 1.00 94.75 118 LEU A CA 1
ATOM 911 C C . LEU A 1 118 ? 10.067 -4.720 -13.970 1.00 94.75 118 LEU A C 1
ATOM 913 O O . LEU A 1 118 ? 11.007 -4.988 -13.213 1.00 94.75 118 LEU A O 1
ATOM 917 N N . GLY A 1 119 ? 10.246 -4.574 -15.278 1.00 96.06 119 GLY A N 1
ATOM 918 C CA . GLY A 1 119 ? 11.535 -4.676 -15.938 1.00 96.06 119 GLY A CA 1
ATOM 919 C C . GLY A 1 119 ? 12.256 -3.334 -16.016 1.00 96.06 119 GLY A C 1
ATOM 920 O O . GLY A 1 119 ? 11.710 -2.264 -15.758 1.00 96.06 119 GLY A O 1
ATOM 921 N N . LYS A 1 120 ? 13.518 -3.370 -16.463 1.00 96.44 120 LYS A N 1
ATOM 922 C CA . LYS A 1 120 ? 14.324 -2.151 -16.650 1.00 96.44 120 LYS A CA 1
ATOM 923 C C . LYS A 1 120 ? 13.625 -1.116 -17.543 1.00 96.44 120 LYS A C 1
ATOM 925 O O . LYS A 1 120 ? 13.766 0.075 -17.301 1.00 96.44 120 LYS A O 1
ATOM 930 N N . GLN A 1 121 ? 12.890 -1.557 -18.566 1.00 95.06 121 GLN A N 1
ATOM 931 C CA . GLN A 1 121 ? 12.224 -0.657 -19.515 1.00 95.06 121 GLN A CA 1
ATOM 932 C C . GLN A 1 121 ? 11.083 0.149 -18.886 1.00 95.06 121 GLN A C 1
ATOM 934 O O . GLN A 1 121 ? 10.963 1.330 -19.204 1.00 95.06 121 GLN A O 1
ATOM 939 N N . ASP A 1 122 ? 10.332 -0.428 -17.943 1.00 95.50 122 ASP A N 1
ATOM 940 C CA . ASP A 1 122 ? 9.261 0.273 -17.216 1.00 95.50 122 ASP A CA 1
ATOM 941 C C . ASP A 1 122 ? 9.807 1.480 -16.422 1.00 95.50 122 ASP A C 1
ATOM 943 O O . ASP A 1 122 ? 9.129 2.495 -16.239 1.00 95.50 122 ASP A O 1
ATOM 947 N N . PHE A 1 123 ? 11.087 1.404 -16.035 1.00 96.94 123 PHE A N 1
ATOM 948 C CA . PHE A 1 123 ? 11.841 2.470 -15.379 1.00 96.94 123 PHE A CA 1
ATOM 949 C C . PHE A 1 123 ? 12.668 3.351 -16.323 1.00 96.94 123 PHE A C 1
ATOM 951 O O . PHE A 1 123 ? 13.350 4.239 -15.829 1.00 96.94 123 PHE A O 1
ATOM 958 N N . LEU A 1 124 ? 12.668 3.139 -17.643 1.00 95.56 124 LEU A N 1
ATOM 959 C CA . LEU A 1 124 ? 13.463 3.950 -18.583 1.00 95.56 124 LEU A CA 1
ATOM 960 C C . LEU A 1 124 ? 12.615 4.852 -19.476 1.00 95.56 124 LEU A C 1
ATOM 962 O O . LEU A 1 124 ? 13.065 5.940 -19.835 1.00 95.56 124 LEU A O 1
ATOM 966 N N . SER A 1 125 ? 11.418 4.412 -19.852 1.00 90.69 125 SER A N 1
ATOM 967 C CA . SER A 1 125 ? 10.567 5.153 -20.780 1.00 90.69 125 SER A CA 1
ATOM 968 C C . SER A 1 125 ? 9.107 4.763 -20.637 1.00 90.69 125 SER A C 1
ATOM 970 O O . SER A 1 125 ? 8.796 3.626 -20.294 1.00 90.69 125 SER A O 1
ATOM 972 N N . GLU A 1 126 ? 8.219 5.690 -20.984 1.00 87.50 126 GLU A N 1
ATOM 973 C CA . GLU A 1 126 ? 6.811 5.369 -21.207 1.00 87.50 126 GLU A CA 1
ATOM 974 C C . GLU A 1 126 ? 6.659 4.382 -22.377 1.00 87.50 126 GLU A C 1
ATOM 976 O O . GLU A 1 126 ? 7.422 4.461 -23.354 1.00 87.50 126 GLU A O 1
ATOM 981 N N . PRO A 1 127 ? 5.689 3.453 -22.305 1.00 84.56 127 PRO A N 1
ATOM 982 C CA . PRO A 1 127 ? 5.359 2.599 -23.433 1.00 84.56 127 PRO A CA 1
ATOM 983 C C . PRO A 1 127 ? 4.933 3.449 -24.628 1.00 84.56 127 PRO A C 1
ATOM 985 O O . PRO A 1 127 ? 4.343 4.519 -24.486 1.00 84.56 127 PRO A O 1
ATOM 988 N N . LYS A 1 128 ? 5.204 2.951 -25.833 1.00 83.69 128 LYS A N 1
ATOM 989 C CA . LYS A 1 128 ? 4.700 3.593 -27.046 1.00 83.69 128 LYS A CA 1
ATOM 990 C C . LYS A 1 128 ? 3.246 3.204 -27.253 1.00 83.69 128 LYS A C 1
ATOM 992 O O . LYS A 1 128 ? 2.912 2.024 -27.181 1.00 83.69 128 LYS A O 1
ATOM 997 N N . ASP A 1 129 ? 2.421 4.195 -27.562 1.00 81.50 129 ASP A N 1
ATOM 998 C CA . ASP A 1 129 ? 1.077 3.944 -28.060 1.00 81.50 129 ASP A CA 1
ATOM 999 C C . ASP A 1 129 ? 1.166 3.284 -29.446 1.00 81.50 129 ASP A C 1
ATOM 1001 O O . ASP A 1 129 ? 1.837 3.787 -30.356 1.00 81.50 129 ASP A O 1
ATOM 1005 N N . GLU A 1 130 ? 0.547 2.115 -29.585 1.00 81.31 130 GLU A N 1
ATOM 1006 C CA . GLU A 1 130 ? 0.566 1.312 -30.804 1.00 81.31 130 GLU A CA 1
ATOM 1007 C C . GLU A 1 130 ? -0.862 1.189 -31.352 1.00 81.31 130 GLU A C 1
ATOM 1009 O O . GLU A 1 130 ? -1.737 0.667 -30.655 1.00 81.31 130 GLU A O 1
ATOM 1014 N N . PRO A 1 131 ? -1.123 1.596 -32.613 1.00 85.44 131 PRO A N 1
ATOM 1015 C CA . PRO A 1 131 ? -2.461 1.527 -33.187 1.00 85.44 131 PRO A CA 1
ATOM 1016 C C . PRO A 1 131 ? -3.070 0.124 -33.088 1.00 85.44 131 PRO A C 1
ATOM 1018 O O . PRO A 1 131 ? -2.499 -0.855 -33.570 1.00 85.44 131 PRO A O 1
ATOM 1021 N N . GLY A 1 132 ? -4.256 0.036 -32.482 1.00 82.12 132 GLY A N 1
ATOM 1022 C CA . GLY A 1 132 ? -4.992 -1.220 -32.321 1.00 82.12 132 GLY A CA 1
ATOM 1023 C C . GLY A 1 132 ? -4.558 -2.083 -31.131 1.00 82.12 132 GLY A C 1
ATOM 1024 O O . GLY A 1 132 ? -5.065 -3.197 -30.997 1.00 82.12 132 GLY A O 1
ATOM 1025 N N . LYS A 1 133 ? -3.662 -1.600 -30.260 1.00 79.19 133 LYS A N 1
ATOM 1026 C CA . LYS A 1 133 ? -3.350 -2.234 -28.971 1.00 79.19 133 LYS A CA 1
ATOM 1027 C C . LYS A 1 133 ? -3.811 -1.353 -27.817 1.00 79.19 133 LYS A C 1
ATOM 1029 O O . LYS A 1 133 ? -3.834 -0.134 -27.927 1.00 79.19 133 LYS A O 1
ATOM 1034 N N . ALA A 1 134 ? -4.172 -1.983 -26.702 1.00 75.69 134 ALA A N 1
ATOM 1035 C CA . ALA A 1 134 ? -4.389 -1.251 -25.464 1.00 75.69 134 ALA A CA 1
ATOM 1036 C C . ALA A 1 134 ? -3.065 -0.618 -25.014 1.00 75.69 134 ALA A C 1
ATOM 1038 O O . ALA A 1 134 ? -2.032 -1.293 -24.992 1.00 75.69 134 ALA A O 1
ATOM 1039 N N . PHE A 1 135 ? -3.107 0.662 -24.649 1.00 77.44 135 PHE A N 1
ATOM 1040 C CA . PHE A 1 135 ? -1.992 1.319 -23.983 1.00 77.44 135 PHE A CA 1
ATOM 1041 C C . PHE A 1 135 ? -1.838 0.719 -22.581 1.00 77.44 135 PHE A C 1
ATOM 1043 O O . PHE A 1 135 ? -2.761 0.793 -21.770 1.00 77.44 135 PHE A O 1
ATOM 1050 N N . ILE A 1 136 ? -0.690 0.095 -22.310 1.00 82.88 136 ILE A N 1
ATOM 1051 C CA . ILE A 1 136 ? -0.392 -0.537 -21.021 1.00 82.88 136 ILE A CA 1
ATOM 1052 C C . ILE A 1 136 ? 0.952 -0.015 -20.537 1.00 82.88 136 ILE A C 1
ATOM 1054 O O . ILE A 1 136 ? 1.994 -0.344 -21.103 1.00 82.88 136 ILE A O 1
ATOM 1058 N N . ASP A 1 137 ? 0.909 0.773 -19.469 1.00 89.50 137 ASP A N 1
ATOM 1059 C CA . ASP A 1 137 ? 2.077 1.258 -18.748 1.00 89.50 137 ASP A CA 1
ATOM 1060 C C . ASP A 1 137 ? 2.147 0.570 -17.388 1.00 89.50 137 ASP A C 1
ATOM 1062 O O . ASP A 1 137 ? 1.519 1.015 -16.429 1.00 89.50 137 ASP A O 1
ATOM 1066 N N . SER A 1 138 ? 2.879 -0.547 -17.324 1.00 91.06 138 SER A N 1
ATOM 1067 C CA . SER A 1 138 ? 2.986 -1.359 -16.107 1.00 91.06 138 SER A CA 1
ATOM 1068 C C . SER A 1 138 ? 3.582 -0.549 -14.959 1.00 91.06 138 SER A C 1
ATOM 1070 O O . SER A 1 138 ? 3.040 -0.563 -13.864 1.00 91.06 138 SER A O 1
ATOM 1072 N N . GLY A 1 139 ? 4.641 0.227 -15.219 1.00 92.50 139 GLY A N 1
ATOM 1073 C CA . GLY A 1 139 ? 5.265 1.063 -14.193 1.00 92.50 139 GLY A CA 1
ATOM 1074 C C . GLY A 1 139 ? 4.295 2.093 -13.614 1.00 92.50 139 GLY A C 1
ATOM 1075 O O . GLY A 1 139 ? 4.239 2.270 -12.397 1.00 92.50 139 GLY A O 1
ATOM 1076 N N . LEU A 1 140 ? 3.502 2.750 -14.469 1.00 91.31 140 LEU A N 1
ATOM 1077 C CA . LEU A 1 140 ? 2.472 3.690 -14.022 1.00 91.31 140 LEU A CA 1
ATOM 1078 C C . LEU A 1 140 ? 1.332 2.986 -13.277 1.00 91.31 140 LEU A C 1
ATOM 1080 O O . LEU A 1 140 ? 0.889 3.493 -12.248 1.00 91.31 140 LEU A O 1
ATOM 1084 N N . GLY A 1 141 ? 0.873 1.838 -13.783 1.00 90.81 141 GLY A N 1
ATOM 1085 C CA . GLY A 1 141 ? -0.149 1.010 -13.144 1.00 90.81 141 GLY A CA 1
ATOM 1086 C C . GLY A 1 141 ? 0.255 0.633 -11.723 1.00 90.81 141 GLY A C 1
ATOM 1087 O O . GLY A 1 141 ? -0.457 0.990 -10.787 1.00 90.81 141 GLY A O 1
ATOM 1088 N N . THR A 1 142 ? 1.450 0.058 -11.565 1.00 93.69 142 THR A N 1
ATOM 1089 C CA . THR A 1 142 ? 2.025 -0.321 -10.269 1.00 93.69 142 THR A CA 1
ATOM 1090 C C . THR A 1 142 ? 2.224 0.875 -9.345 1.00 93.69 142 THR A C 1
ATOM 1092 O O . THR A 1 142 ? 1.995 0.778 -8.143 1.00 93.69 142 THR A O 1
ATOM 1095 N N . ALA A 1 143 ? 2.616 2.042 -9.869 1.00 94.75 143 ALA A N 1
ATOM 1096 C CA . ALA A 1 143 ? 2.708 3.259 -9.062 1.00 94.75 143 ALA A CA 1
ATOM 1097 C C . ALA A 1 143 ? 1.344 3.688 -8.506 1.00 94.75 143 ALA A C 1
ATOM 1099 O O . ALA A 1 143 ? 1.242 4.053 -7.336 1.00 94.75 143 ALA A O 1
ATOM 1100 N N . ILE A 1 144 ? 0.296 3.637 -9.326 1.00 92.88 144 ILE A N 1
ATOM 1101 C CA . ILE A 1 144 ? -1.052 4.026 -8.909 1.00 92.88 144 ILE A CA 1
ATOM 1102 C C . ILE A 1 144 ? -1.629 3.009 -7.917 1.00 92.88 144 ILE A C 1
ATOM 1104 O O . ILE A 1 144 ? -2.100 3.430 -6.862 1.00 92.88 144 ILE A O 1
ATOM 1108 N N . SER A 1 145 ? -1.571 1.708 -8.220 1.00 93.31 145 SER A N 1
ATOM 1109 C CA . SER A 1 145 ? -2.114 0.638 -7.369 1.00 93.31 145 SER A CA 1
ATOM 1110 C C . SER A 1 145 ? -1.471 0.652 -5.983 1.00 93.31 145 SER A C 1
ATOM 1112 O O . SER A 1 145 ? -2.155 0.852 -4.979 1.00 93.31 145 SER A O 1
ATOM 1114 N N . SER A 1 146 ? -0.143 0.550 -5.924 1.00 95.94 146 SER A N 1
ATOM 1115 C CA . SER A 1 146 ? 0.600 0.502 -4.663 1.00 95.94 146 SER A CA 1
ATOM 1116 C C . SER A 1 146 ? 0.439 1.778 -3.834 1.00 95.94 146 SER A C 1
ATOM 1118 O O . SER A 1 146 ? 0.321 1.712 -2.606 1.00 95.94 146 SER A O 1
ATOM 1120 N N . GLY A 1 147 ? 0.377 2.943 -4.492 1.00 96.19 147 GLY A N 1
ATOM 1121 C CA . GLY A 1 147 ? 0.091 4.222 -3.851 1.00 96.19 147 GLY A CA 1
ATOM 1122 C C . GLY A 1 147 ? -1.288 4.238 -3.199 1.00 96.19 147 GLY A C 1
ATOM 1123 O O . GLY A 1 147 ? -1.395 4.579 -2.021 1.00 96.19 147 GLY A O 1
ATOM 1124 N N . THR A 1 148 ? -2.326 3.821 -3.928 1.00 93.69 148 THR A N 1
ATOM 1125 C CA . THR A 1 148 ? -3.699 3.713 -3.412 1.00 93.69 148 THR A CA 1
ATOM 1126 C C . THR A 1 148 ? -3.769 2.787 -2.200 1.00 93.69 148 THR A C 1
ATOM 1128 O O . THR A 1 148 ? -4.194 3.227 -1.135 1.00 93.69 148 THR A O 1
ATOM 1131 N N . VAL A 1 149 ? -3.265 1.552 -2.316 1.00 95.44 149 VAL A N 1
ATOM 1132 C CA . VAL A 1 149 ? -3.314 0.557 -1.229 1.00 95.44 149 VAL A CA 1
ATOM 1133 C C . VAL A 1 149 ? -2.579 1.054 0.016 1.00 95.44 149 VAL A C 1
ATOM 1135 O O . VAL A 1 149 ? -3.103 0.983 1.128 1.00 95.44 149 VAL A O 1
ATOM 1138 N N . THR A 1 150 ? -1.382 1.623 -0.156 1.00 96.81 150 THR A N 1
ATOM 1139 C CA . THR A 1 150 ? -0.622 2.204 0.962 1.00 96.81 150 THR A CA 1
ATOM 1140 C C . THR A 1 150 ? -1.390 3.361 1.610 1.00 96.81 150 THR A C 1
ATOM 1142 O O . THR A 1 150 ? -1.379 3.515 2.834 1.00 96.81 150 THR A O 1
ATOM 1145 N N . GLY A 1 151 ? -2.078 4.173 0.802 1.00 95.00 151 GLY A N 1
ATOM 1146 C CA . GLY A 1 151 ? -2.907 5.279 1.271 1.00 95.00 151 GLY A CA 1
ATOM 1147 C C . GLY A 1 151 ? -4.112 4.815 2.087 1.00 95.00 151 GLY A C 1
ATOM 1148 O O . GLY A 1 151 ? -4.369 5.374 3.153 1.00 95.00 151 GLY A O 1
ATOM 1149 N N . ASP A 1 152 ? -4.800 3.765 1.644 1.00 94.12 152 ASP A N 1
ATOM 1150 C CA . ASP A 1 152 ? -5.959 3.200 2.340 1.00 94.12 152 ASP A CA 1
ATOM 1151 C C . ASP A 1 152 ? -5.568 2.557 3.676 1.00 94.12 152 ASP A C 1
ATOM 1153 O O . ASP A 1 152 ? -6.193 2.825 4.706 1.00 94.12 152 ASP A O 1
ATOM 1157 N N . LEU A 1 153 ? -4.466 1.797 3.708 1.00 96.31 153 LEU A N 1
ATOM 1158 C CA . LEU A 1 153 ? -3.921 1.246 4.956 1.00 96.31 153 LEU A CA 1
ATOM 1159 C C . LEU A 1 153 ? -3.543 2.350 5.941 1.00 96.31 153 LEU A C 1
ATOM 1161 O O . LEU A 1 153 ? -3.788 2.249 7.148 1.00 96.31 153 LEU A O 1
ATOM 1165 N N . ARG A 1 154 ? -2.962 3.433 5.423 1.00 95.69 154 ARG A N 1
ATOM 1166 C CA . ARG A 1 154 ? -2.623 4.593 6.231 1.00 95.69 154 ARG A CA 1
ATOM 1167 C C . ARG A 1 154 ? -3.872 5.310 6.740 1.00 95.69 154 ARG A C 1
ATOM 1169 O O . ARG A 1 154 ? -3.879 5.698 7.905 1.00 95.69 154 ARG A O 1
ATOM 1176 N N . ARG A 1 155 ? -4.919 5.474 5.928 1.00 94.81 155 ARG A N 1
ATOM 1177 C CA . ARG A 1 155 ? -6.201 6.067 6.351 1.00 94.81 155 ARG A CA 1
ATOM 1178 C C . ARG A 1 155 ? -6.786 5.304 7.535 1.00 94.81 155 ARG A C 1
ATOM 1180 O O . ARG A 1 155 ? -7.073 5.918 8.565 1.00 94.81 155 ARG A O 1
ATOM 1187 N N . ALA A 1 156 ? -6.861 3.979 7.426 1.00 94.75 156 ALA A N 1
ATOM 1188 C CA . ALA A 1 156 ? -7.359 3.121 8.495 1.00 94.75 156 ALA A CA 1
ATOM 1189 C C . ALA A 1 156 ? -6.571 3.313 9.793 1.00 94.75 156 ALA A C 1
ATOM 1191 O O . ALA A 1 156 ? -7.139 3.480 10.879 1.00 94.75 156 ALA A O 1
ATOM 1192 N N . ARG A 1 157 ? -5.240 3.394 9.685 1.00 95.94 157 ARG A N 1
ATOM 1193 C CA . ARG A 1 157 ? -4.388 3.595 10.854 1.00 95.94 157 ARG A CA 1
ATOM 1194 C C . ARG A 1 157 ? -4.453 5.010 11.430 1.00 95.94 157 ARG A C 1
ATOM 1196 O O . ARG A 1 157 ? -4.418 5.147 12.651 1.00 95.94 157 ARG A O 1
ATOM 1203 N N . ILE A 1 158 ? -4.603 6.046 10.600 1.00 94.38 158 ILE A N 1
ATOM 1204 C CA . ILE A 1 158 ? -4.858 7.424 11.054 1.00 94.38 158 ILE A CA 1
ATOM 1205 C C . ILE A 1 158 ? -6.144 7.465 11.884 1.00 94.38 158 ILE A C 1
ATOM 1207 O O . ILE A 1 158 ? -6.137 8.023 12.984 1.00 94.38 158 ILE A O 1
ATOM 1211 N N . ASN A 1 159 ? -7.220 6.849 11.386 1.00 92.62 159 ASN A N 1
ATOM 1212 C CA . ASN A 1 159 ? -8.510 6.790 12.073 1.00 92.62 159 ASN A CA 1
ATOM 1213 C C . ASN A 1 159 ? -8.369 6.115 13.446 1.00 92.62 159 ASN A C 1
ATOM 1215 O O . ASN A 1 159 ? -8.788 6.677 14.459 1.00 92.62 159 ASN A O 1
ATOM 1219 N N . ALA A 1 160 ? -7.706 4.958 13.496 1.00 93.88 160 ALA A N 1
ATOM 1220 C CA . ALA A 1 160 ? -7.452 4.229 14.735 1.00 93.88 160 ALA A CA 1
ATOM 1221 C C . ALA A 1 160 ? -6.594 5.018 15.737 1.00 93.88 160 ALA A C 1
ATOM 1223 O O . ALA A 1 160 ? -6.972 5.171 16.898 1.00 93.88 160 ALA A O 1
ATOM 1224 N N . LEU A 1 161 ? -5.460 5.572 15.300 1.00 94.75 161 LEU A N 1
ATOM 1225 C CA . LEU A 1 161 ? -4.560 6.347 16.161 1.00 94.75 161 LEU A CA 1
ATOM 1226 C C . LEU A 1 161 ? -5.222 7.618 16.699 1.00 94.75 161 LEU A C 1
ATOM 1228 O O . LEU A 1 161 ? -5.029 7.970 17.863 1.00 94.75 161 LEU A O 1
ATOM 1232 N N . THR A 1 162 ? -6.038 8.281 15.879 1.00 91.69 162 THR A N 1
ATOM 1233 C CA . THR A 1 162 ? -6.806 9.459 16.299 1.00 91.69 162 THR A CA 1
ATOM 1234 C C . THR A 1 162 ? -7.775 9.103 17.423 1.00 91.69 162 THR A C 1
ATOM 1236 O O . THR A 1 162 ? -7.819 9.813 18.424 1.00 91.69 162 THR A O 1
ATOM 1239 N N . ARG A 1 163 ? -8.492 7.975 17.307 1.00 92.06 163 ARG A N 1
ATOM 1240 C CA . ARG A 1 163 ? -9.381 7.475 18.369 1.00 92.06 163 ARG A CA 1
ATOM 1241 C C . ARG A 1 163 ? -8.610 7.098 19.637 1.00 92.06 163 ARG A C 1
ATOM 1243 O O . ARG A 1 163 ? -8.998 7.492 20.729 1.00 92.06 163 ARG A O 1
ATOM 1250 N N . GLN A 1 164 ? -7.490 6.386 19.506 1.00 93.38 164 GLN A N 1
ATOM 1251 C CA . GLN A 1 164 ? -6.666 5.934 20.642 1.00 93.38 164 GLN A CA 1
ATOM 1252 C C . GLN A 1 164 ? -6.074 7.088 21.461 1.00 93.38 164 GLN A C 1
ATOM 1254 O O . GLN A 1 164 ? -5.823 6.942 22.658 1.00 93.38 164 GLN A O 1
ATOM 1259 N N . HIS A 1 165 ? -5.849 8.233 20.819 1.00 93.31 165 HIS A N 1
ATOM 1260 C CA . HIS A 1 165 ? -5.203 9.397 21.412 1.00 93.31 165 HIS A CA 1
ATOM 1261 C C . HIS A 1 165 ? -6.097 10.645 21.421 1.00 93.31 165 HIS A C 1
ATOM 1263 O O . HIS A 1 165 ? -5.575 11.759 21.488 1.00 93.31 165 HIS A O 1
ATOM 1269 N N . GLU A 1 166 ? -7.426 10.485 21.410 1.00 91.81 166 GLU A N 1
ATOM 1270 C CA . GLU A 1 166 ? -8.394 11.595 21.330 1.00 91.81 166 GLU A CA 1
ATOM 1271 C C . GLU A 1 166 ? -8.148 12.706 22.372 1.00 91.81 166 GLU A C 1
ATOM 1273 O O . GLU A 1 166 ? -8.314 13.890 22.087 1.00 91.81 166 GLU A O 1
ATOM 1278 N N . ASN A 1 167 ? -7.653 12.331 23.556 1.00 93.81 167 ASN A N 1
ATOM 1279 C CA . ASN A 1 167 ? -7.396 13.235 24.678 1.00 93.81 167 ASN A CA 1
ATOM 1280 C C . ASN A 1 167 ? -5.908 13.612 24.834 1.00 93.81 167 ASN A C 1
ATOM 1282 O O . ASN A 1 167 ? -5.528 14.239 25.824 1.00 93.81 167 ASN A O 1
ATOM 1286 N N . ASN A 1 168 ? -5.038 13.231 23.890 1.00 95.38 168 ASN A N 1
ATOM 1287 C CA . ASN A 1 168 ? -3.604 13.519 23.939 1.00 95.38 168 ASN A CA 1
ATOM 1288 C C . ASN A 1 168 ? -3.014 13.776 22.544 1.00 95.38 168 ASN A C 1
ATOM 1290 O O . ASN A 1 168 ? -2.419 12.899 21.916 1.00 95.38 168 ASN A O 1
ATOM 1294 N N . LYS A 1 169 ? -3.109 15.034 22.101 1.00 93.62 169 LYS A N 1
ATOM 1295 C CA . LYS A 1 169 ? -2.632 15.476 20.785 1.00 93.62 169 LYS A CA 1
ATOM 1296 C C . LYS A 1 169 ? -1.151 15.172 20.530 1.00 93.62 169 LYS A C 1
ATOM 1298 O O . LYS A 1 169 ? -0.806 14.733 19.442 1.00 93.62 169 LYS A O 1
ATOM 1303 N N . SER A 1 170 ? -0.277 15.385 21.516 1.00 95.06 170 SER A N 1
ATOM 1304 C CA . SER A 1 170 ? 1.165 15.158 21.337 1.00 95.06 170 SER A CA 1
ATOM 1305 C C . SER A 1 170 ? 1.487 13.672 21.157 1.00 95.06 170 SER A C 1
ATOM 1307 O O . SER A 1 170 ? 2.321 13.324 20.323 1.00 95.06 170 SER A O 1
ATOM 1309 N N . ALA A 1 171 ? 0.794 12.790 21.887 1.00 95.00 171 ALA A N 1
ATOM 1310 C CA . ALA A 1 171 ? 0.911 11.350 21.674 1.00 95.00 171 ALA A CA 1
ATOM 1311 C C . ALA A 1 171 ? 0.370 10.935 20.297 1.00 95.00 171 ALA A C 1
ATOM 1313 O O . ALA A 1 171 ? 1.024 10.148 19.617 1.00 95.00 171 ALA A O 1
ATOM 1314 N N . ALA A 1 172 ? -0.758 11.513 19.861 1.00 92.94 172 ALA A N 1
ATOM 1315 C CA . ALA A 1 172 ? -1.314 11.275 18.530 1.00 92.94 172 ALA A CA 1
ATOM 1316 C C . ALA A 1 172 ? -0.322 11.666 17.422 1.00 92.94 172 ALA A C 1
ATOM 1318 O O . ALA A 1 172 ? -0.030 10.857 16.549 1.00 92.94 172 ALA A O 1
ATOM 1319 N N . GLU A 1 173 ? 0.240 12.879 17.475 1.00 93.81 173 GLU A N 1
ATOM 1320 C CA . GLU A 1 173 ? 1.211 13.376 16.488 1.00 93.81 173 GLU A CA 1
ATOM 1321 C C . GLU A 1 173 ? 2.452 12.478 16.411 1.00 93.81 173 GLU A C 1
ATOM 1323 O O . GLU A 1 173 ? 2.891 12.125 15.316 1.00 93.81 173 GLU A O 1
ATOM 1328 N N . LYS A 1 174 ? 2.979 12.053 17.566 1.00 96.62 174 LYS A N 1
ATOM 1329 C CA . LYS A 1 174 ? 4.119 11.134 17.627 1.00 96.62 174 LYS A CA 1
ATOM 1330 C C . LYS A 1 174 ? 3.790 9.777 16.997 1.00 96.62 174 LYS A C 1
ATOM 1332 O O . LYS A 1 174 ? 4.530 9.326 16.129 1.00 96.62 174 LYS A O 1
ATOM 1337 N N . ALA A 1 175 ? 2.682 9.153 17.396 1.00 95.50 175 ALA A N 1
ATOM 1338 C CA . ALA A 1 175 ? 2.289 7.844 16.879 1.00 95.50 175 ALA A CA 1
ATOM 1339 C C . ALA A 1 175 ? 1.991 7.888 15.371 1.00 95.50 175 ALA A C 1
ATOM 1341 O O . ALA A 1 175 ? 2.353 6.976 14.630 1.00 95.50 175 ALA A O 1
ATOM 1342 N N . LEU A 1 176 ? 1.371 8.973 14.895 1.00 95.50 176 LEU A N 1
ATOM 1343 C CA . LEU A 1 176 ? 1.125 9.195 13.474 1.00 95.50 176 LEU A CA 1
ATOM 1344 C C . LEU A 1 176 ? 2.434 9.323 12.690 1.00 95.50 176 LEU A C 1
ATOM 1346 O O . LEU A 1 176 ? 2.516 8.763 11.597 1.00 95.50 176 LEU A O 1
ATOM 1350 N N . LEU A 1 177 ? 3.430 10.040 13.215 1.00 95.75 177 LEU A N 1
ATOM 1351 C CA . LEU A 1 177 ? 4.733 10.184 12.564 1.00 95.75 177 LEU A CA 1
ATOM 1352 C C . LEU A 1 177 ? 5.476 8.844 12.492 1.00 95.75 177 LEU A C 1
ATOM 1354 O O . LEU A 1 177 ? 5.888 8.450 11.406 1.00 95.75 177 LEU A O 1
ATOM 1358 N N . GLU A 1 178 ? 5.571 8.117 13.607 1.00 96.31 178 GLU A N 1
ATOM 1359 C CA . GLU A 1 178 ? 6.223 6.798 13.658 1.00 96.31 178 GLU A CA 1
ATOM 1360 C C . GLU A 1 178 ? 5.586 5.816 12.661 1.00 96.31 178 GLU A C 1
ATOM 1362 O O . GLU A 1 178 ? 6.270 5.103 11.924 1.00 96.31 178 GLU A O 1
ATOM 1367 N N . ASP A 1 179 ? 4.255 5.819 12.583 1.00 95.69 179 ASP A N 1
ATOM 1368 C CA . ASP A 1 179 ? 3.521 4.971 11.652 1.00 95.69 179 ASP A CA 1
ATOM 1369 C C . ASP A 1 179 ? 3.736 5.382 10.181 1.00 95.69 179 ASP A C 1
ATOM 1371 O O . ASP A 1 179 ? 3.856 4.518 9.313 1.00 95.69 179 ASP A O 1
ATOM 1375 N N . TYR A 1 180 ? 3.866 6.686 9.901 1.00 95.50 180 TYR A N 1
ATOM 1376 C CA . TYR A 1 180 ? 4.171 7.198 8.560 1.00 95.50 180 TYR A CA 1
ATOM 1377 C C . TYR A 1 180 ? 5.574 6.791 8.106 1.00 95.50 180 TYR A C 1
ATOM 1379 O O . TYR A 1 180 ? 5.749 6.341 6.976 1.00 95.50 180 TYR A O 1
ATOM 1387 N N . GLU A 1 181 ? 6.565 6.912 8.986 1.00 95.31 181 GLU A N 1
ATOM 1388 C CA . GLU A 1 181 ? 7.943 6.520 8.689 1.00 95.31 181 GLU A CA 1
ATOM 1389 C C . GLU A 1 181 ? 8.065 5.010 8.443 1.00 95.31 181 GLU A C 1
ATOM 1391 O O . GLU A 1 181 ? 8.846 4.587 7.591 1.00 95.31 181 GLU A O 1
ATOM 1396 N N . THR A 1 182 ? 7.259 4.203 9.142 1.00 95.69 182 THR A N 1
ATOM 1397 C CA . THR A 1 182 ? 7.338 2.737 9.075 1.00 95.69 182 THR A CA 1
ATOM 1398 C C . THR A 1 182 ? 6.542 2.143 7.909 1.00 95.69 182 THR A C 1
ATOM 1400 O O . THR A 1 182 ? 7.031 1.243 7.229 1.00 95.69 182 THR A O 1
ATOM 1403 N N . TYR A 1 183 ? 5.317 2.618 7.666 1.00 95.75 183 TYR A N 1
ATOM 1404 C CA . TYR A 1 183 ? 4.377 2.004 6.714 1.00 95.75 183 TYR A CA 1
ATOM 1405 C C . TYR A 1 183 ? 3.778 2.986 5.697 1.00 95.75 183 TYR A C 1
ATOM 1407 O O . TYR A 1 183 ? 2.914 2.598 4.916 1.00 95.75 183 TYR A O 1
ATOM 1415 N N . GLY A 1 184 ? 4.196 4.252 5.702 1.00 95.00 184 GLY A N 1
ATOM 1416 C CA . GLY A 1 184 ? 3.687 5.268 4.784 1.00 95.00 184 GLY A CA 1
ATOM 1417 C C . GLY A 1 184 ? 4.453 5.361 3.462 1.00 95.00 184 GLY A C 1
ATOM 1418 O O . GLY A 1 184 ? 5.225 4.480 3.071 1.00 95.00 184 GLY A O 1
ATOM 1419 N N . SER A 1 185 ? 4.272 6.505 2.799 1.00 95.88 185 SER A N 1
ATOM 1420 C CA . SER A 1 185 ? 4.939 6.887 1.545 1.00 95.88 185 SER A CA 1
ATOM 1421 C C . SER A 1 185 ? 6.467 6.653 1.526 1.00 95.88 185 SER A C 1
ATOM 1423 O O . SER A 1 185 ? 6.970 6.169 0.507 1.00 95.88 185 SER A O 1
ATOM 1425 N N . PRO A 1 186 ? 7.240 6.880 2.616 1.00 97.75 186 PRO A N 1
ATOM 1426 C CA . PRO A 1 186 ? 8.679 6.607 2.626 1.00 97.75 186 PRO A CA 1
ATOM 1427 C C . PRO A 1 186 ? 9.039 5.143 2.346 1.00 97.75 186 PRO A C 1
ATOM 1429 O O . PRO A 1 186 ? 9.967 4.885 1.574 1.00 97.75 186 PRO A O 1
ATOM 1432 N N . ARG A 1 187 ? 8.296 4.183 2.919 1.00 97.69 187 ARG A N 1
ATOM 1433 C CA . ARG A 1 187 ? 8.516 2.748 2.672 1.00 97.69 187 ARG A CA 1
ATOM 1434 C C . ARG A 1 187 ? 8.221 2.404 1.215 1.00 97.69 187 ARG A C 1
ATOM 1436 O O . ARG A 1 187 ? 9.054 1.776 0.568 1.00 97.69 187 ARG A O 1
ATOM 1443 N N . LEU A 1 188 ? 7.093 2.876 0.681 1.00 97.62 188 LEU A N 1
ATOM 1444 C CA . LEU A 1 188 ? 6.726 2.660 -0.721 1.00 97.62 188 LEU A CA 1
ATOM 1445 C C . LEU A 1 188 ? 7.773 3.239 -1.682 1.00 97.62 188 LEU A C 1
ATOM 1447 O O . LEU A 1 188 ? 8.231 2.564 -2.604 1.00 97.62 188 LEU A O 1
ATOM 1451 N N . ARG A 1 189 ? 8.213 4.476 -1.432 1.00 98.38 189 ARG A N 1
ATOM 1452 C CA . ARG A 1 189 ? 9.268 5.131 -2.211 1.00 98.38 189 ARG A CA 1
ATOM 1453 C C . ARG A 1 189 ? 10.544 4.297 -2.234 1.00 98.38 189 ARG A C 1
ATOM 1455 O O . ARG A 1 189 ? 11.153 4.158 -3.295 1.00 98.38 189 ARG A O 1
ATOM 1462 N N . LYS A 1 190 ? 10.940 3.752 -1.082 1.00 98.31 190 LYS A N 1
ATOM 1463 C CA . LYS A 1 190 ? 12.133 2.914 -0.967 1.00 98.31 190 LYS A CA 1
ATOM 1464 C C . LYS A 1 190 ? 12.032 1.668 -1.853 1.00 98.31 190 LYS A C 1
ATOM 1466 O O . LYS A 1 190 ? 12.999 1.375 -2.544 1.00 98.31 190 LYS A O 1
ATOM 1471 N N . LEU A 1 191 ? 10.875 1.002 -1.914 1.00 98.25 191 LEU A N 1
ATOM 1472 C CA . LEU A 1 191 ? 10.680 -0.173 -2.780 1.00 98.25 191 LEU A CA 1
ATOM 1473 C C . LEU A 1 191 ? 10.902 0.161 -4.267 1.00 98.25 191 LEU A C 1
ATOM 1475 O O . LEU A 1 191 ? 11.677 -0.509 -4.950 1.00 98.25 191 LEU A O 1
ATOM 1479 N N . PHE A 1 192 ? 10.317 1.259 -4.760 1.00 98.44 192 PHE A N 1
ATOM 1480 C CA . PHE A 1 192 ? 10.544 1.733 -6.134 1.00 98.44 192 PHE A CA 1
ATOM 1481 C C . PHE A 1 192 ? 12.016 2.070 -6.407 1.00 98.44 192 PHE A C 1
ATOM 1483 O O . PHE A 1 192 ? 12.555 1.737 -7.466 1.00 98.44 192 PHE A O 1
ATOM 1490 N N . GLN A 1 193 ? 12.669 2.751 -5.462 1.00 98.44 193 GLN A N 1
ATOM 1491 C CA . GLN A 1 193 ? 14.074 3.136 -5.580 1.00 98.44 193 GLN A CA 1
ATOM 1492 C C . GLN A 1 193 ? 14.993 1.913 -5.618 1.00 98.44 193 GLN A C 1
ATOM 1494 O O . GLN A 1 193 ? 15.848 1.832 -6.502 1.00 98.44 193 GLN A O 1
ATOM 1499 N N . ASP A 1 194 ? 14.786 0.959 -4.712 1.00 98.38 194 ASP A N 1
ATOM 1500 C CA . ASP A 1 194 ? 15.564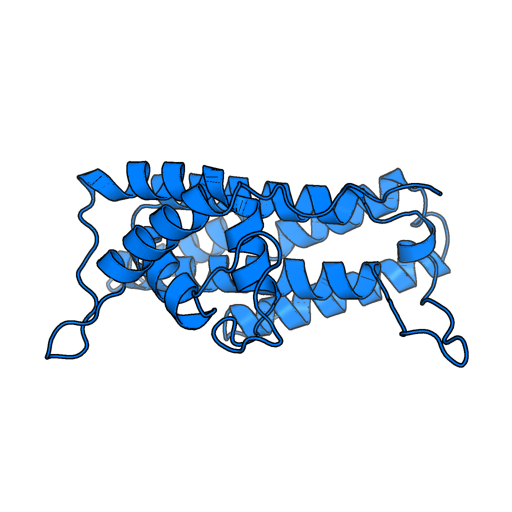 -0.274 -4.627 1.00 98.38 194 ASP A CA 1
ATOM 1501 C C . ASP A 1 194 ? 15.401 -1.103 -5.904 1.00 98.38 194 ASP A C 1
ATOM 1503 O O . ASP A 1 194 ? 16.397 -1.520 -6.500 1.00 98.38 194 ASP A O 1
ATOM 1507 N N . ARG A 1 195 ? 14.165 -1.263 -6.396 1.00 98.06 195 ARG A N 1
ATOM 1508 C CA . ARG A 1 195 ? 13.895 -1.991 -7.641 1.00 98.06 195 ARG A CA 1
ATOM 1509 C C . ARG A 1 195 ? 14.550 -1.326 -8.851 1.00 98.06 195 ARG A C 1
ATOM 1511 O O . ARG A 1 195 ? 15.230 -1.986 -9.638 1.00 98.06 195 ARG A O 1
ATOM 1518 N N . SER A 1 196 ? 14.390 -0.010 -8.992 1.00 97.81 196 SER A N 1
ATOM 1519 C CA . SER A 1 196 ? 14.986 0.759 -10.091 1.00 97.81 196 SER A CA 1
ATOM 1520 C C . SER A 1 196 ? 16.519 0.695 -10.076 1.00 97.81 196 SER A C 1
ATOM 1522 O O . SER A 1 196 ? 17.156 0.560 -11.129 1.00 97.81 196 SER A O 1
ATOM 1524 N N . ALA A 1 197 ? 17.120 0.745 -8.882 1.00 97.94 197 ALA A N 1
ATOM 1525 C CA . ALA A 1 197 ? 18.557 0.600 -8.686 1.00 97.94 197 ALA A CA 1
ATOM 1526 C C . ALA A 1 197 ? 19.043 -0.819 -9.016 1.00 97.94 197 ALA A C 1
ATOM 1528 O O . ALA A 1 197 ? 20.028 -0.960 -9.739 1.00 97.94 197 ALA A O 1
ATOM 1529 N N . ALA A 1 198 ? 18.332 -1.861 -8.576 1.00 98.06 198 ALA A N 1
ATOM 1530 C CA . ALA A 1 198 ? 18.664 -3.257 -8.874 1.00 98.06 198 ALA A CA 1
ATOM 1531 C C . ALA A 1 198 ? 18.665 -3.559 -10.386 1.00 98.06 198 ALA A C 1
ATOM 1533 O O . ALA A 1 198 ? 19.454 -4.371 -10.866 1.00 98.06 198 ALA A O 1
ATOM 1534 N N . LEU A 1 199 ? 17.825 -2.863 -11.157 1.00 97.75 199 LEU A N 1
ATOM 1535 C CA . LEU A 1 199 ? 17.767 -2.956 -12.621 1.00 97.75 199 LEU A CA 1
ATOM 1536 C C . LEU A 1 199 ? 18.794 -2.051 -13.339 1.00 97.75 199 LEU A C 1
ATOM 1538 O O . LEU A 1 199 ? 18.895 -2.059 -14.575 1.00 97.75 199 LEU A O 1
ATOM 1542 N N . GLY A 1 200 ? 19.540 -1.229 -12.594 1.00 97.75 200 GLY A N 1
ATOM 1543 C CA . GLY A 1 200 ? 20.466 -0.230 -13.131 1.00 97.75 200 GLY A CA 1
ATOM 1544 C C . GLY A 1 200 ? 19.771 0.817 -14.008 1.00 97.75 200 GLY A C 1
ATOM 1545 O O . GLY A 1 200 ? 20.348 1.281 -14.994 1.00 97.75 200 GLY A O 1
ATOM 1546 N N . ALA A 1 201 ? 18.498 1.133 -13.746 1.00 95.75 201 ALA A N 1
ATOM 1547 C CA . ALA A 1 201 ? 17.766 2.150 -14.505 1.00 95.75 201 ALA A CA 1
ATOM 1548 C C . ALA A 1 201 ? 18.200 3.570 -14.097 1.00 95.75 201 ALA A C 1
ATOM 1550 O O . ALA A 1 201 ? 18.353 4.451 -14.950 1.00 95.75 201 ALA A O 1
ATOM 1551 N N . THR A 1 202 ? 18.506 3.765 -12.810 1.00 94.75 202 THR A N 1
ATOM 1552 C CA . THR A 1 202 ? 18.933 5.045 -12.218 1.00 94.75 202 THR A CA 1
ATOM 1553 C C . THR A 1 202 ? 20.320 5.521 -12.660 1.00 94.75 202 THR A C 1
ATOM 1555 O O . THR A 1 202 ? 20.683 6.669 -12.396 1.00 94.75 202 THR A O 1
ATOM 1558 N N . GLU A 1 203 ? 21.091 4.699 -13.378 1.00 94.81 203 GLU A N 1
ATOM 1559 C CA . GLU A 1 203 ? 22.384 5.086 -13.962 1.00 94.81 203 GLU A CA 1
ATOM 1560 C C . GLU A 1 203 ? 22.217 6.139 -15.070 1.00 94.81 203 GLU A C 1
ATOM 1562 O O . GLU A 1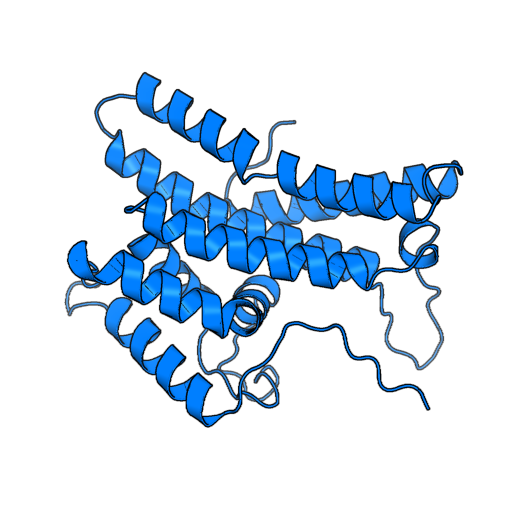 203 ? 23.078 6.998 -15.278 1.00 94.81 203 GLU A O 1
ATOM 1567 N N . THR A 1 204 ? 21.062 6.144 -15.738 1.00 95.56 204 THR A N 1
ATOM 1568 C CA . THR A 1 204 ? 20.758 7.059 -16.843 1.00 95.56 204 THR A CA 1
ATOM 1569 C C . THR A 1 204 ? 19.917 8.252 -16.387 1.00 95.56 204 THR A C 1
ATOM 1571 O O . THR A 1 204 ? 19.144 8.163 -15.434 1.00 95.56 204 THR A O 1
ATOM 1574 N N . ALA A 1 205 ? 20.034 9.386 -17.085 1.00 96.19 205 ALA A N 1
ATOM 1575 C CA . ALA A 1 205 ? 19.180 10.548 -16.820 1.00 96.19 205 ALA A CA 1
ATOM 1576 C C . ALA A 1 205 ? 17.695 10.240 -17.082 1.00 96.19 205 ALA A C 1
ATOM 1578 O O . ALA A 1 205 ? 16.849 10.609 -16.273 1.00 96.19 205 ALA A O 1
ATOM 1579 N N . ALA A 1 206 ? 17.405 9.508 -18.164 1.00 95.06 206 ALA A N 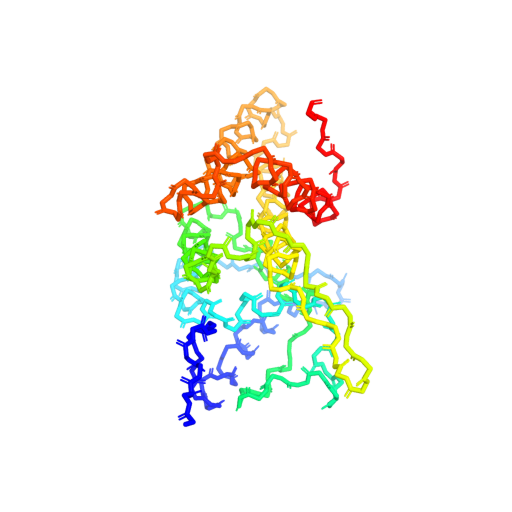1
ATOM 1580 C CA . ALA A 1 206 ? 16.054 9.074 -18.507 1.00 95.06 206 ALA A CA 1
ATOM 1581 C C . ALA A 1 206 ? 15.437 8.213 -17.398 1.00 95.06 206 ALA A C 1
ATOM 1583 O O . ALA A 1 206 ? 14.314 8.473 -16.976 1.00 95.06 206 ALA A O 1
ATOM 1584 N N . GLY A 1 207 ? 16.191 7.248 -16.861 1.00 96.69 207 GLY A N 1
ATOM 1585 C CA . GLY A 1 207 ? 15.675 6.386 -15.804 1.00 96.69 207 GLY A CA 1
ATOM 1586 C C . GLY A 1 207 ? 15.436 7.100 -14.478 1.00 96.69 207 GLY A C 1
ATOM 1587 O O . GLY A 1 207 ? 14.438 6.836 -13.815 1.00 96.69 207 GLY A O 1
ATOM 1588 N N . ARG A 1 208 ? 16.283 8.075 -14.115 1.00 97.38 208 ARG A N 1
ATOM 1589 C CA . ARG A 1 208 ? 16.025 8.942 -12.950 1.00 97.38 208 ARG A CA 1
ATOM 1590 C C . ARG A 1 208 ? 14.749 9.763 -13.129 1.00 97.38 208 ARG A C 1
ATOM 1592 O O . ARG A 1 208 ? 13.898 9.751 -12.250 1.00 97.38 208 ARG A O 1
ATOM 1599 N N . GLN A 1 209 ? 14.580 10.395 -14.291 1.00 97.38 209 GLN A N 1
ATOM 1600 C CA . GLN A 1 209 ? 13.377 11.170 -14.600 1.00 97.38 209 GLN A CA 1
ATOM 1601 C C . GLN A 1 209 ? 12.113 10.298 -14.586 1.00 97.38 209 GLN A C 1
ATOM 1603 O O . GLN A 1 209 ? 11.070 10.718 -14.084 1.00 97.38 209 GLN A O 1
ATOM 1608 N N . ARG A 1 210 ? 12.199 9.078 -15.127 1.00 97.00 210 ARG A N 1
ATOM 1609 C CA . ARG A 1 210 ? 11.079 8.141 -15.130 1.00 97.00 210 ARG A CA 1
ATOM 1610 C C . ARG A 1 210 ? 10.731 7.682 -13.716 1.00 97.00 210 ARG A C 1
ATOM 1612 O O . ARG A 1 210 ? 9.559 7.719 -13.360 1.00 97.00 210 ARG A O 1
ATOM 1619 N N . LEU A 1 211 ? 11.722 7.324 -12.900 1.00 97.88 211 LEU A N 1
ATOM 1620 C CA . LEU A 1 211 ? 11.510 6.986 -11.491 1.00 97.88 211 LEU A CA 1
ATOM 1621 C C . LEU A 1 211 ? 10.834 8.134 -10.728 1.00 97.88 211 LEU A C 1
ATOM 1623 O O . LEU A 1 211 ? 9.863 7.889 -10.019 1.00 97.88 211 LEU A O 1
ATOM 1627 N N . ASP A 1 212 ? 11.285 9.377 -10.908 1.00 97.69 212 ASP A N 1
ATOM 1628 C CA . ASP A 1 212 ? 10.668 10.544 -10.263 1.00 97.69 212 ASP A CA 1
ATOM 1629 C C . ASP A 1 212 ? 9.196 10.717 -10.675 1.00 97.69 212 ASP A C 1
ATOM 1631 O O . ASP A 1 212 ? 8.343 11.011 -9.836 1.00 97.69 212 ASP A O 1
ATOM 1635 N N . SER A 1 213 ? 8.874 10.477 -11.950 1.00 96.62 213 SER A N 1
ATOM 1636 C CA . SER A 1 213 ? 7.495 10.497 -12.450 1.00 96.62 213 SER A CA 1
ATOM 1637 C C . SER A 1 213 ? 6.626 9.411 -11.802 1.00 96.62 213 SER A C 1
ATOM 1639 O O . SER A 1 213 ? 5.528 9.714 -11.330 1.00 96.62 213 SER A O 1
ATOM 1641 N N . LEU A 1 214 ? 7.126 8.173 -11.715 1.00 96.94 214 LEU A N 1
ATOM 1642 C CA . LEU A 1 214 ? 6.423 7.063 -11.063 1.00 96.94 214 LEU A CA 1
ATOM 1643 C C . LEU A 1 214 ? 6.195 7.345 -9.573 1.00 96.94 214 LEU A C 1
ATOM 1645 O O . LEU A 1 214 ? 5.074 7.224 -9.084 1.00 96.94 214 LEU A O 1
ATOM 1649 N N . LEU A 1 215 ? 7.226 7.813 -8.864 1.00 98.00 215 LEU A N 1
ATOM 1650 C CA . LEU A 1 215 ? 7.127 8.194 -7.454 1.00 98.00 215 LEU A CA 1
ATOM 1651 C C . LEU A 1 215 ? 6.120 9.329 -7.231 1.00 98.00 215 LEU A C 1
ATOM 1653 O O . LEU A 1 215 ? 5.363 9.289 -6.264 1.00 98.00 215 LEU A O 1
ATOM 1657 N N . SER A 1 216 ? 6.066 10.315 -8.132 1.00 96.31 216 SER A N 1
ATOM 1658 C CA . SER A 1 216 ? 5.053 11.375 -8.079 1.00 96.31 216 SER A CA 1
ATOM 1659 C C . SER A 1 216 ? 3.639 10.808 -8.211 1.00 96.31 216 SER A C 1
ATOM 1661 O O . SER A 1 216 ? 2.739 11.231 -7.490 1.00 96.31 216 SER A O 1
ATOM 1663 N N . LYS A 1 217 ? 3.427 9.831 -9.102 1.00 95.25 217 LYS A N 1
ATOM 1664 C CA . LYS A 1 217 ? 2.114 9.199 -9.301 1.00 95.25 217 LYS A CA 1
ATOM 1665 C C . LYS A 1 217 ? 1.697 8.331 -8.120 1.00 95.25 217 LYS A C 1
ATOM 1667 O O . LYS A 1 217 ? 0.540 8.409 -7.706 1.00 95.25 217 LYS A O 1
ATOM 1672 N N . ALA A 1 218 ? 2.639 7.601 -7.529 1.00 95.75 218 ALA A N 1
ATOM 1673 C CA . ALA A 1 218 ? 2.413 6.868 -6.290 1.00 95.75 218 ALA A CA 1
ATOM 1674 C C . ALA A 1 218 ? 2.042 7.806 -5.131 1.00 95.75 218 ALA A C 1
ATOM 1676 O O . ALA A 1 218 ? 1.062 7.558 -4.433 1.00 95.75 218 ALA A O 1
ATOM 1677 N N . ALA A 1 219 ? 2.751 8.929 -4.970 1.00 94.94 219 ALA A N 1
ATOM 1678 C CA . ALA A 1 219 ? 2.455 9.918 -3.931 1.00 94.94 219 ALA A CA 1
ATOM 1679 C C . ALA A 1 219 ? 1.088 10.604 -4.129 1.00 94.94 219 ALA A C 1
ATOM 1681 O O . ALA A 1 219 ? 0.353 10.833 -3.164 1.00 94.94 219 ALA A O 1
ATOM 1682 N N . GLU A 1 220 ? 0.714 10.906 -5.378 1.00 92.81 220 GLU A N 1
ATOM 1683 C CA . GLU A 1 220 ? -0.619 11.420 -5.717 1.00 92.81 220 GLU A CA 1
ATOM 1684 C C . GLU A 1 220 ? -1.723 10.417 -5.346 1.00 92.81 220 GLU A C 1
ATOM 1686 O O . GLU A 1 220 ? -2.740 10.816 -4.778 1.00 92.81 220 GLU A O 1
ATOM 1691 N N . ALA A 1 221 ? -1.538 9.131 -5.661 1.00 92.62 221 ALA A N 1
ATOM 1692 C CA . ALA A 1 221 ? -2.491 8.071 -5.331 1.00 92.62 221 ALA A CA 1
ATOM 1693 C C . ALA A 1 221 ? -2.601 7.846 -3.815 1.00 92.62 221 ALA A C 1
ATOM 1695 O O . ALA A 1 221 ? -3.704 7.866 -3.271 1.00 92.62 221 ALA A O 1
ATOM 1696 N N . TYR A 1 222 ? -1.464 7.779 -3.121 1.00 93.81 222 TYR A N 1
ATOM 1697 C CA . TYR A 1 222 ? -1.389 7.716 -1.661 1.00 93.81 222 TYR A CA 1
ATOM 1698 C C . TYR A 1 222 ? -2.120 8.883 -0.984 1.00 93.81 222 TYR A C 1
ATOM 1700 O O . TYR A 1 222 ? -2.913 8.688 -0.061 1.00 93.81 222 TYR A O 1
ATOM 1708 N N . SER A 1 223 ? -1.925 10.109 -1.478 1.00 90.19 223 SER A N 1
ATOM 1709 C CA . SER A 1 223 ? -2.616 11.294 -0.951 1.00 90.19 223 SER A CA 1
ATOM 1710 C C . SER A 1 223 ? -4.137 11.216 -1.130 1.00 90.19 223 SER A C 1
ATOM 1712 O O . SER A 1 223 ? -4.893 11.670 -0.272 1.00 90.19 223 SER A O 1
ATOM 1714 N N . ARG A 1 224 ? -4.614 10.637 -2.241 1.00 86.19 224 ARG A N 1
ATOM 1715 C CA . ARG A 1 224 ? -6.054 10.416 -2.446 1.00 86.19 224 ARG A CA 1
ATOM 1716 C C . ARG A 1 224 ? -6.606 9.390 -1.458 1.00 86.19 224 ARG A C 1
ATOM 1718 O O . ARG A 1 224 ? -7.620 9.684 -0.835 1.00 86.19 224 ARG A O 1
ATOM 1725 N N . GLY A 1 225 ? -5.923 8.256 -1.280 1.00 77.94 225 GLY A N 1
ATOM 1726 C CA . GLY A 1 225 ? -6.340 7.195 -0.351 1.00 77.94 225 GLY A CA 1
ATOM 1727 C C . GLY A 1 225 ? -6.353 7.648 1.112 1.00 77.94 225 GLY A C 1
ATOM 1728 O O . GLY A 1 225 ? -7.281 7.354 1.856 1.00 77.94 225 GLY A O 1
ATOM 1729 N N . THR A 1 226 ? -5.381 8.468 1.525 1.00 81.81 226 THR A N 1
ATOM 1730 C CA . THR A 1 226 ? -5.358 9.018 2.894 1.00 81.81 226 THR A CA 1
ATOM 1731 C C . THR A 1 226 ? -6.396 10.116 3.145 1.00 81.81 226 THR A C 1
ATOM 1733 O O . THR A 1 226 ? -6.698 10.405 4.301 1.00 81.81 226 THR A O 1
ATOM 1736 N N . GLY A 1 227 ? -6.921 10.766 2.099 1.00 69.56 227 GLY A N 1
ATOM 1737 C CA . GLY A 1 227 ? -7.753 11.970 2.225 1.00 69.56 227 GLY A CA 1
ATOM 1738 C C . GLY A 1 227 ? -6.975 13.232 2.634 1.00 69.56 227 GLY A C 1
ATOM 1739 O O . GLY A 1 227 ? -7.576 14.292 2.828 1.00 69.56 227 GLY A O 1
ATOM 1740 N N . PHE A 1 228 ? -5.642 13.153 2.733 1.00 60.09 228 PHE A N 1
ATOM 1741 C CA . PHE A 1 228 ? -4.752 14.264 3.063 1.00 60.09 228 PHE A CA 1
ATOM 1742 C C . PHE A 1 228 ? -3.749 14.488 1.929 1.00 60.09 228 PHE A C 1
ATOM 1744 O O . PHE A 1 228 ? -3.196 13.550 1.367 1.00 60.09 228 PHE A O 1
ATOM 1751 N N . LYS A 1 229 ? -3.467 15.752 1.595 1.00 49.94 229 LYS A N 1
ATOM 1752 C CA . LYS A 1 229 ? -2.340 16.056 0.703 1.00 49.94 229 LYS A CA 1
ATOM 1753 C C . LYS A 1 229 ? -1.044 15.793 1.460 1.00 49.94 229 LYS A C 1
ATOM 1755 O O . LYS A 1 229 ? -0.821 16.467 2.469 1.00 49.94 229 LYS A O 1
ATOM 1760 N N . ASP A 1 230 ? -0.197 14.896 0.954 1.00 45.19 230 ASP A N 1
ATOM 1761 C CA . ASP A 1 230 ? 1.189 14.807 1.414 1.00 45.19 230 ASP A CA 1
ATOM 1762 C C . ASP A 1 230 ? 1.823 16.190 1.218 1.00 45.19 230 ASP A C 1
ATOM 1764 O O . ASP A 1 230 ? 1.967 16.689 0.098 1.00 45.19 230 ASP A O 1
ATOM 1768 N N . ARG A 1 231 ? 2.130 16.866 2.326 1.00 35.78 231 ARG A N 1
ATOM 1769 C CA . ARG A 1 231 ? 2.975 18.057 2.305 1.00 35.78 231 ARG A CA 1
ATOM 1770 C C . ARG A 1 231 ? 4.406 17.555 2.411 1.00 35.78 231 ARG A C 1
ATOM 1772 O O . ARG A 1 231 ? 4.933 17.466 3.515 1.00 35.78 231 ARG A O 1
ATOM 1779 N N . VAL A 1 232 ? 4.965 17.159 1.268 1.00 38.16 232 VAL A N 1
ATOM 1780 C CA . VAL A 1 232 ? 6.420 17.013 1.106 1.00 38.16 232 VAL A CA 1
ATOM 1781 C C . VAL A 1 232 ? 7.074 18.374 1.314 1.00 38.16 232 VAL A C 1
ATOM 1783 O O . VAL A 1 232 ? 6.537 19.366 0.763 1.00 38.16 232 VAL A O 1
#

Secondary structure (DSSP, 8-state):
------S--PPPHHHHHHHHHHHHHHHPBPTTSPBPPPPHHHHHHHHHHHHHTHHHHHHHHHH-S-TTSTTT--TTT-----HHHHHHHHHHHTTSHHHHHHHHHHHHHHHHHHHHH--TTTTT-PPPP-TTS----HHHHHHHHHHHHHHHHHHHHHHHHHHHTTT-HHHHHHHHHHHHHHHSHHHHHHHHHHHHHHTT-TTSHHHHHHHHHHHHHHHHHHHHHHTS----

Sequence (232 aa):
MSLRRGGPQRLPEKNSKALELVITTYTERTEKGETVPVPSEIKKNLANALSYYAGDAYEILAGQVDYSDPQHSTTPNDIDIDTPVMSDFLDALADDGDAFNIIREALFSEIDAELEDLGKQDFLSEPKDEPGKAFIDSGLGTAISSGTVTGDLRRARINALTRQHENNKSAAEKALLEDYETYGSPRLRKLFQDRSAALGATETAAGRQRLDSLLSKAAEAYSRGTGFKDRV

Organism: NCBI:txid1306406

pLDDT: mean 83.78, std 16.89, range [29.61, 98.44]